Protein AF-A0A662VFI2-F1 (afdb_monomer_lite)

pLDDT: mean 89.56, std 9.81, range [46.22, 98.31]

Sequence (204 aa):
ETDASFQYITELSDSTLDEMIEYFLMRGYTPLLGVETRDDVVVLDGENKYLLDPLTLYVMYKADTLKYLVILSRKKNIVFLVPETIRYYAETLFTNRLLDYLDFEKTLNYFEMPIISSRIQKSRLTRNEQAIIQYAIKHKNTAIISDDIKTRKYAEKYGVKAYSSISILYSVKDELEDPLTCIYMLKSIPLIIPPSVMEVFNIA

Radius of gyration: 15.96 Å; chains: 1; bounding box: 38×38×46 Å

Structure (mmCIF, N/CA/C/O backbone):
data_AF-A0A662VFI2-F1
#
_entry.id   AF-A0A662VFI2-F1
#
loop_
_atom_site.group_PDB
_atom_site.id
_atom_site.type_symbol
_atom_site.label_atom_id
_atom_site.label_alt_id
_atom_site.label_comp_id
_atom_site.label_asym_id
_atom_site.label_entity_id
_atom_site.label_seq_id
_atom_site.pdbx_PDB_ins_code
_atom_site.Cartn_x
_atom_site.Cartn_y
_atom_site.Cartn_z
_atom_site.occupancy
_atom_site.B_iso_or_equiv
_atom_site.auth_seq_id
_atom_site.auth_comp_id
_atom_site.auth_asym_id
_atom_site.auth_atom_id
_atom_site.pdbx_PDB_model_num
ATOM 1 N N . GLU A 1 1 ? 6.019 -17.287 14.868 1.00 46.22 1 GLU A N 1
ATOM 2 C CA . GLU A 1 1 ? 6.040 -16.325 13.747 1.00 46.22 1 GLU A CA 1
ATOM 3 C C . GLU A 1 1 ? 5.833 -14.929 14.304 1.00 46.22 1 GLU A C 1
ATOM 5 O O . GLU A 1 1 ? 5.011 -14.763 15.196 1.00 46.22 1 GLU A O 1
ATOM 10 N N . THR A 1 2 ? 6.629 -13.950 13.893 1.00 51.84 2 THR A N 1
ATOM 11 C CA . THR A 1 2 ? 6.554 -12.590 14.437 1.00 51.84 2 THR A CA 1
ATOM 12 C C . THR A 1 2 ? 5.361 -11.833 13.852 1.00 51.84 2 THR A C 1
ATOM 14 O O . THR A 1 2 ? 5.217 -11.740 12.637 1.00 51.84 2 THR A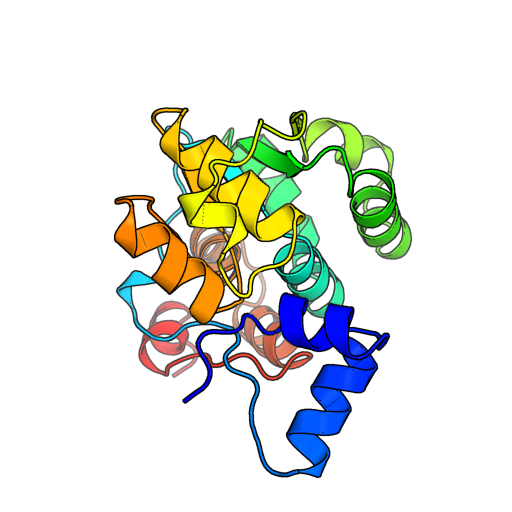 O 1
ATOM 17 N N . ASP A 1 3 ? 4.534 -11.250 14.721 1.00 77.50 3 ASP A N 1
ATOM 18 C CA . ASP A 1 3 ? 3.401 -10.370 14.376 1.00 77.50 3 ASP A CA 1
ATOM 19 C C . ASP A 1 3 ? 3.828 -8.942 13.968 1.00 77.50 3 ASP A C 1
ATOM 21 O O . ASP A 1 3 ? 3.051 -7.999 14.094 1.00 77.50 3 ASP A O 1
ATOM 25 N N . ALA A 1 4 ? 5.082 -8.757 13.548 1.00 92.88 4 ALA A N 1
ATOM 26 C CA . ALA A 1 4 ? 5.607 -7.461 13.132 1.00 92.88 4 ALA A CA 1
ATOM 27 C C . ALA A 1 4 ? 5.408 -7.253 11.631 1.00 92.88 4 ALA A C 1
ATOM 29 O O . ALA A 1 4 ? 5.657 -8.188 10.867 1.00 92.88 4 ALA A O 1
ATOM 30 N N . SER A 1 5 ? 4.992 -6.050 11.225 1.00 96.31 5 SER A N 1
ATOM 31 C CA . SER A 1 5 ? 5.026 -5.661 9.814 1.00 96.31 5 SER A CA 1
ATOM 32 C C . SER A 1 5 ? 6.467 -5.575 9.321 1.00 96.31 5 SER A C 1
ATOM 34 O O . SER A 1 5 ? 7.404 -5.320 10.086 1.00 96.31 5 SER A O 1
ATOM 36 N N . PHE A 1 6 ? 6.648 -5.785 8.026 1.00 96.12 6 PHE A N 1
ATOM 37 C CA . PHE A 1 6 ? 7.893 -5.560 7.316 1.00 96.12 6 PHE A CA 1
ATOM 38 C C . PHE A 1 6 ? 8.394 -4.134 7.543 1.00 96.12 6 PHE A C 1
ATOM 40 O O . PHE A 1 6 ? 9.542 -3.957 7.933 1.00 96.12 6 PHE A O 1
ATOM 47 N N . GLN A 1 7 ? 7.525 -3.123 7.408 1.00 94.81 7 GLN A N 1
ATOM 48 C CA . GLN A 1 7 ? 7.898 -1.723 7.659 1.00 94.81 7 GLN A CA 1
ATOM 49 C C . GLN A 1 7 ? 8.403 -1.505 9.087 1.00 94.81 7 GLN A C 1
ATOM 51 O O . GLN A 1 7 ? 9.385 -0.795 9.280 1.00 94.81 7 GLN A O 1
ATOM 56 N N . TYR A 1 8 ? 7.774 -2.134 10.084 1.00 96.50 8 TYR A N 1
ATOM 57 C CA . TYR A 1 8 ? 8.209 -2.018 11.474 1.00 96.50 8 TYR A CA 1
ATOM 58 C C . TYR A 1 8 ? 9.585 -2.640 11.699 1.00 96.50 8 TYR A C 1
ATOM 60 O O . TYR A 1 8 ? 10.406 -2.070 12.412 1.00 96.50 8 TYR A O 1
ATOM 68 N N . ILE A 1 9 ? 9.848 -3.803 11.097 1.00 95.56 9 ILE A N 1
ATOM 69 C CA . ILE A 1 9 ? 11.160 -4.455 11.185 1.00 95.56 9 ILE A CA 1
ATOM 70 C C . ILE A 1 9 ? 12.227 -3.583 10.516 1.00 95.56 9 ILE A C 1
ATOM 72 O O . ILE A 1 9 ? 13.286 -3.393 11.105 1.00 95.56 9 ILE A O 1
ATOM 76 N N . THR A 1 10 ? 11.926 -3.024 9.342 1.00 95.62 10 THR A N 1
ATOM 77 C CA . THR A 1 10 ? 12.808 -2.108 8.604 1.00 95.62 10 THR A CA 1
ATOM 78 C C . THR A 1 10 ? 13.124 -0.841 9.405 1.00 95.62 10 THR A C 1
ATOM 80 O O . THR A 1 10 ? 14.284 -0.453 9.508 1.00 95.62 10 THR A O 1
ATOM 83 N N . GLU A 1 11 ? 12.114 -0.205 10.011 1.00 94.06 11 GLU A N 1
ATOM 84 C CA . GLU A 1 11 ? 12.309 0.992 10.845 1.00 94.06 11 GLU A CA 1
ATOM 85 C C . GLU A 1 11 ? 13.131 0.661 12.100 1.00 94.06 11 GLU A C 1
ATOM 87 O O . GLU A 1 11 ? 14.035 1.403 12.472 1.00 94.06 11 GLU A O 1
ATOM 92 N N . LEU A 1 12 ? 12.861 -0.483 12.738 1.00 93.94 12 LEU A N 1
ATOM 93 C CA . LEU A 1 12 ? 13.581 -0.918 13.936 1.00 93.94 12 LEU A CA 1
ATOM 94 C C . LEU A 1 12 ? 15.057 -1.236 13.660 1.00 93.94 12 LEU A C 1
ATOM 96 O O . LEU A 1 12 ? 15.887 -1.086 14.557 1.00 93.94 12 LEU A O 1
ATOM 100 N N . SER A 1 13 ? 15.380 -1.705 12.455 1.00 93.62 13 SER A N 1
ATOM 101 C CA . SER A 1 13 ? 16.749 -2.029 12.052 1.00 93.62 13 SER A CA 1
ATOM 102 C C . SER A 1 13 ? 17.525 -0.841 11.484 1.00 93.62 13 SER A C 1
ATOM 104 O O . SER A 1 13 ? 18.672 -1.038 11.089 1.00 93.62 13 SER A O 1
ATOM 106 N N . ASP A 1 14 ? 16.916 0.348 11.418 1.00 92.94 14 ASP A N 1
ATOM 107 C CA . ASP A 1 14 ? 17.492 1.548 10.794 1.00 92.94 14 ASP A CA 1
ATOM 108 C C . ASP A 1 14 ? 18.009 1.267 9.369 1.00 92.94 14 ASP A C 1
ATOM 110 O O . ASP A 1 14 ? 19.120 1.632 8.990 1.00 92.94 14 ASP A O 1
ATOM 114 N N . SER A 1 15 ? 17.223 0.513 8.594 1.00 94.62 15 SER A N 1
ATOM 115 C CA . SER A 1 15 ? 17.559 0.112 7.222 1.00 94.62 15 SER A CA 1
ATOM 116 C C . SER A 1 15 ? 16.582 0.718 6.221 1.00 94.62 15 SER A C 1
ATOM 118 O O . SER A 1 15 ? 15.473 1.128 6.563 1.00 94.62 15 SER A O 1
ATOM 120 N N . THR A 1 16 ? 16.960 0.747 4.951 1.00 94.88 16 THR A N 1
ATOM 121 C CA . THR A 1 16 ? 16.029 1.054 3.862 1.00 94.88 16 THR A CA 1
ATOM 122 C C . THR A 1 16 ? 15.165 -0.163 3.509 1.00 94.88 16 THR A C 1
ATOM 124 O O . THR A 1 16 ? 15.498 -1.308 3.825 1.00 94.88 16 THR A O 1
ATOM 127 N N . LEU A 1 17 ? 14.043 0.068 2.813 1.00 94.25 17 LEU A N 1
ATOM 128 C CA . LEU A 1 17 ? 13.193 -1.023 2.314 1.00 94.25 17 LEU A CA 1
ATOM 129 C C . LEU A 1 17 ? 13.955 -1.943 1.345 1.00 94.25 17 LEU A C 1
ATOM 131 O O . LEU A 1 17 ? 13.766 -3.154 1.407 1.00 94.25 17 LEU A O 1
ATOM 135 N N . ASP A 1 18 ? 14.820 -1.385 0.488 1.00 93.88 18 ASP A N 1
ATOM 136 C CA . ASP A 1 18 ? 15.677 -2.152 -0.428 1.00 93.88 18 ASP A CA 1
ATOM 137 C C . ASP A 1 18 ? 16.642 -3.066 0.343 1.00 93.88 18 ASP A C 1
ATOM 139 O O . ASP A 1 18 ? 16.655 -4.274 0.110 1.00 93.88 18 ASP A O 1
ATOM 143 N N . GLU A 1 19 ? 17.391 -2.519 1.305 1.00 95.56 19 GLU A N 1
ATOM 144 C CA . GLU A 1 19 ? 18.350 -3.289 2.113 1.00 95.56 19 GLU A CA 1
ATOM 145 C C . GLU A 1 19 ? 17.659 -4.390 2.918 1.00 95.56 19 GLU A C 1
ATOM 147 O O . GLU A 1 19 ? 18.173 -5.503 3.027 1.00 95.56 19 GLU A O 1
ATOM 152 N N . MET A 1 20 ? 16.475 -4.110 3.468 1.00 95.75 20 MET A N 1
ATOM 153 C CA . MET A 1 20 ? 15.731 -5.116 4.217 1.00 95.75 20 MET A CA 1
ATOM 154 C C . MET A 1 20 ? 15.173 -6.210 3.298 1.00 95.75 20 MET A C 1
ATOM 156 O O . MET A 1 20 ? 15.212 -7.389 3.654 1.00 95.75 20 MET A O 1
ATOM 160 N N . ILE A 1 21 ? 14.690 -5.862 2.100 1.00 93.69 21 ILE A N 1
ATOM 161 C CA . ILE A 1 21 ? 14.289 -6.855 1.093 1.00 93.69 21 ILE A CA 1
ATOM 162 C C . ILE A 1 21 ? 15.486 -7.749 0.751 1.00 93.69 21 ILE A C 1
ATOM 164 O O . ILE A 1 21 ? 15.374 -8.975 0.816 1.00 93.69 21 ILE A O 1
ATOM 168 N N . GLU A 1 22 ? 16.634 -7.150 0.432 1.00 93.69 22 GLU A N 1
ATOM 169 C CA . GLU A 1 22 ? 17.863 -7.873 0.108 1.00 93.69 22 GLU A CA 1
ATOM 170 C C . GLU A 1 22 ? 18.291 -8.787 1.260 1.00 93.69 22 GLU A C 1
ATOM 172 O O . GLU A 1 22 ? 18.558 -9.970 1.042 1.00 93.69 22 GLU A O 1
ATOM 177 N N . TYR A 1 23 ? 18.259 -8.291 2.497 1.00 94.50 23 TYR A N 1
ATOM 178 C CA . TYR A 1 23 ? 18.580 -9.067 3.691 1.00 94.50 23 TYR A CA 1
ATOM 179 C C . TYR A 1 23 ? 17.727 -10.338 3.812 1.00 94.50 23 TYR A C 1
ATOM 181 O O . TYR A 1 23 ? 18.269 -11.425 4.042 1.00 94.50 23 TYR A O 1
ATOM 189 N N . PHE A 1 24 ? 16.404 -10.230 3.646 1.00 93.31 24 PHE A N 1
ATOM 190 C CA . PHE A 1 24 ? 15.504 -11.387 3.688 1.00 93.31 24 PHE A CA 1
ATOM 191 C C . PHE A 1 24 ? 15.863 -12.402 2.595 1.00 93.31 24 PHE A C 1
ATOM 193 O O . PHE A 1 24 ? 16.032 -13.592 2.887 1.00 93.31 24 PHE A O 1
ATOM 200 N N . LEU A 1 25 ? 16.063 -11.927 1.363 1.00 92.06 25 LEU A N 1
ATOM 201 C CA . LEU A 1 25 ? 16.376 -12.774 0.211 1.00 92.06 25 LEU A CA 1
ATOM 202 C C . LEU A 1 25 ? 17.729 -13.482 0.359 1.00 92.06 25 LEU A C 1
ATOM 204 O O . LEU A 1 25 ? 17.811 -14.691 0.140 1.00 92.06 25 LEU A O 1
ATOM 208 N N . MET A 1 26 ? 18.772 -12.781 0.814 1.00 93.88 26 MET A N 1
ATOM 209 C CA . MET A 1 26 ? 20.096 -13.361 1.092 1.00 93.88 26 MET A CA 1
ATOM 210 C C . MET A 1 26 ? 20.050 -14.462 2.158 1.00 93.88 26 MET A C 1
ATOM 212 O O . MET A 1 26 ? 20.920 -15.333 2.201 1.00 93.88 26 MET A O 1
ATOM 216 N N . ARG A 1 27 ? 19.043 -14.435 3.034 1.00 93.12 27 ARG A N 1
ATOM 217 C CA . ARG A 1 27 ? 18.812 -15.444 4.076 1.00 93.12 27 ARG A CA 1
ATOM 218 C C . ARG A 1 27 ? 17.861 -16.560 3.640 1.00 93.12 27 ARG A C 1
ATOM 220 O O . ARG A 1 27 ? 17.571 -17.436 4.450 1.00 93.12 27 ARG A O 1
ATOM 227 N N . GLY A 1 28 ? 17.410 -16.555 2.386 1.00 91.25 28 GLY A N 1
ATOM 228 C CA . GLY A 1 28 ? 16.491 -17.554 1.841 1.00 91.25 28 GLY A CA 1
ATOM 229 C C . GLY A 1 28 ? 15.039 -17.369 2.285 1.00 91.25 28 GLY A C 1
ATOM 230 O 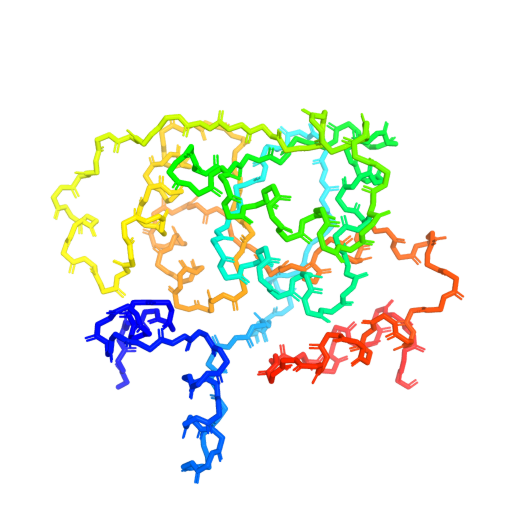O . GLY A 1 28 ? 14.259 -18.315 2.197 1.00 91.25 28 GLY A O 1
ATOM 231 N N . TYR A 1 29 ? 14.664 -16.178 2.762 1.00 89.94 29 TYR A N 1
ATOM 232 C CA . TYR A 1 29 ? 13.294 -15.851 3.156 1.00 89.94 29 TYR A CA 1
ATOM 233 C C . TYR A 1 29 ? 12.661 -14.881 2.157 1.00 89.94 29 TYR A C 1
ATOM 235 O O . TYR A 1 29 ? 13.272 -13.904 1.739 1.00 89.94 29 TYR A O 1
ATOM 243 N N . THR A 1 30 ? 11.400 -15.125 1.804 1.00 88.44 30 THR A N 1
ATOM 244 C CA . THR A 1 30 ? 10.578 -14.144 1.080 1.00 88.44 30 THR A CA 1
ATOM 245 C C . THR A 1 30 ? 9.830 -13.301 2.113 1.00 88.44 30 THR A C 1
ATOM 247 O O . THR A 1 30 ? 9.171 -13.884 2.981 1.00 88.44 30 THR A O 1
ATOM 250 N N . PRO A 1 31 ? 9.935 -11.960 2.090 1.00 91.44 31 PRO A N 1
ATOM 251 C CA . PRO A 1 31 ? 9.161 -11.127 3.000 1.00 91.44 31 PRO A CA 1
ATOM 252 C C . PRO A 1 31 ? 7.663 -11.300 2.704 1.00 91.44 31 PRO A C 1
ATOM 254 O O . PRO A 1 31 ? 7.268 -11.537 1.565 1.00 91.44 31 PRO A O 1
ATOM 257 N N . LEU A 1 32 ? 6.818 -11.210 3.734 1.00 93.44 32 LEU A N 1
ATOM 258 C CA . LEU A 1 32 ? 5.371 -11.445 3.624 1.00 93.44 32 LEU A CA 1
ATOM 259 C C . LEU A 1 32 ? 4.651 -10.236 3.004 1.00 93.44 32 LEU A C 1
ATOM 261 O O . LEU A 1 32 ? 3.849 -9.569 3.660 1.00 93.44 32 LEU A O 1
ATOM 265 N N . LEU A 1 33 ? 4.978 -9.957 1.744 1.00 94.62 33 LEU A N 1
ATOM 266 C CA . LEU A 1 33 ? 4.467 -8.847 0.953 1.00 94.62 33 LEU A CA 1
ATOM 267 C C . LEU A 1 33 ? 3.605 -9.356 -0.205 1.00 94.62 33 LEU A C 1
ATOM 269 O O . LEU A 1 33 ? 3.858 -10.437 -0.727 1.00 94.62 33 LEU A O 1
ATOM 273 N N . GLY A 1 34 ? 2.628 -8.574 -0.653 1.00 93.06 34 GLY A N 1
ATOM 274 C CA . GLY A 1 34 ? 1.747 -8.913 -1.775 1.00 93.06 34 GLY A CA 1
ATOM 275 C C . GLY A 1 34 ? 0.413 -9.489 -1.313 1.00 93.06 34 GLY A C 1
ATOM 276 O O . GLY A 1 34 ? -0.189 -8.966 -0.378 1.00 93.06 34 GLY A O 1
ATOM 277 N N . VAL A 1 35 ? -0.061 -10.545 -1.969 1.00 92.81 35 VAL A N 1
ATOM 278 C CA . VAL A 1 35 ? -1.384 -11.159 -1.792 1.00 92.81 35 VAL A CA 1
ATOM 279 C C . VAL A 1 35 ? -1.256 -12.514 -1.104 1.00 92.81 35 VAL A C 1
ATOM 281 O O . VAL A 1 35 ? -0.554 -13.398 -1.592 1.00 92.81 35 VAL A O 1
ATOM 284 N N . GLU A 1 36 ? -1.966 -12.703 0.005 1.00 90.38 36 GLU A N 1
ATOM 285 C CA . GLU A 1 36 ? -2.050 -13.999 0.680 1.00 90.38 36 GLU A CA 1
ATOM 286 C C . GLU A 1 36 ? -3.231 -14.818 0.157 1.00 90.38 36 GLU A C 1
ATOM 288 O O . GLU A 1 36 ? -3.091 -16.009 -0.129 1.00 90.38 36 GLU A O 1
ATOM 293 N N . THR A 1 37 ? -4.390 -14.176 0.003 1.00 88.62 37 THR A N 1
ATOM 294 C CA . THR A 1 37 ? -5.626 -14.823 -0.444 1.00 88.62 37 THR A CA 1
ATOM 295 C C . THR A 1 37 ? -6.290 -14.045 -1.573 1.00 88.62 37 THR 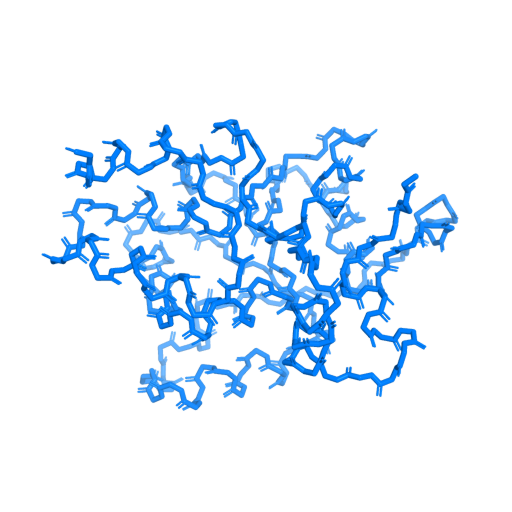A C 1
ATOM 297 O O . THR A 1 37 ? -6.026 -12.863 -1.772 1.00 88.62 37 THR A O 1
ATOM 300 N N . ARG A 1 38 ? -7.194 -14.692 -2.321 1.00 86.31 38 ARG A N 1
ATOM 301 C CA . ARG A 1 38 ? -7.949 -14.014 -3.388 1.00 86.31 38 ARG A CA 1
ATOM 302 C C . ARG A 1 38 ? -8.792 -12.846 -2.856 1.00 86.31 38 ARG A C 1
ATOM 304 O O . ARG A 1 38 ? -9.013 -11.896 -3.598 1.00 86.31 38 ARG A O 1
ATOM 311 N N . ASP A 1 39 ? -9.211 -12.903 -1.594 1.00 89.19 39 ASP A N 1
ATOM 312 C CA . ASP A 1 39 ? -10.028 -11.865 -0.958 1.00 89.19 39 ASP A CA 1
ATOM 313 C C . ASP A 1 39 ? -9.237 -10.569 -0.699 1.00 89.19 39 ASP A C 1
ATOM 315 O O . ASP A 1 39 ? -9.831 -9.502 -0.540 1.00 89.19 39 ASP A O 1
ATOM 319 N N . ASP A 1 40 ? -7.900 -10.626 -0.752 1.00 92.19 40 ASP A N 1
ATOM 320 C CA . ASP A 1 40 ? -7.029 -9.452 -0.648 1.00 92.19 40 ASP A CA 1
ATOM 321 C C . ASP A 1 40 ? -7.045 -8.598 -1.934 1.00 92.19 40 ASP A C 1
ATOM 323 O O . ASP A 1 40 ? -6.410 -7.539 -1.972 1.00 92.19 40 ASP A O 1
ATOM 327 N N . VAL A 1 41 ? -7.707 -9.059 -3.004 1.00 94.12 41 VAL A N 1
ATOM 328 C CA . VAL A 1 41 ? -7.777 -8.378 -4.304 1.00 94.12 41 VAL A CA 1
ATOM 329 C C . VAL A 1 41 ? -9.227 -8.102 -4.681 1.00 94.12 41 VAL A C 1
ATOM 331 O O . VAL A 1 41 ? -10.027 -9.018 -4.865 1.00 94.12 41 VAL A O 1
ATOM 334 N N . VAL A 1 42 ? -9.559 -6.825 -4.864 1.00 94.88 42 VAL A N 1
ATOM 335 C CA . VAL A 1 42 ? -10.913 -6.380 -5.222 1.00 94.88 42 VAL A CA 1
ATOM 336 C C . VAL A 1 42 ? -10.897 -5.349 -6.343 1.00 94.88 42 VAL A C 1
ATOM 338 O O . VAL A 1 42 ? -9.882 -4.703 -6.607 1.00 94.88 42 VAL A O 1
ATOM 341 N N . VAL A 1 43 ? -12.042 -5.176 -7.008 1.00 94.88 43 VAL A N 1
ATOM 342 C CA . VAL A 1 43 ? -12.270 -3.990 -7.842 1.00 94.88 43 VAL A CA 1
ATOM 343 C C . VAL A 1 43 ? -12.568 -2.824 -6.908 1.00 94.88 43 VAL A C 1
ATOM 345 O O . VAL A 1 43 ? -13.495 -2.895 -6.106 1.00 94.88 43 VAL A O 1
ATOM 348 N N . LEU A 1 44 ? -11.772 -1.769 -7.011 1.00 95.56 44 LEU A N 1
ATOM 349 C CA . LEU A 1 44 ? -11.934 -0.536 -6.263 1.00 95.56 44 LEU A CA 1
ATOM 350 C C . LEU A 1 44 ? -13.113 0.254 -6.840 1.00 95.56 44 LEU A C 1
ATOM 352 O O . LEU A 1 44 ? -13.200 0.490 -8.046 1.00 95.56 44 LEU A O 1
ATOM 356 N N . ASP A 1 45 ? -14.010 0.670 -5.957 1.00 91.56 45 ASP A N 1
ATOM 357 C CA . ASP A 1 45 ? -15.154 1.534 -6.243 1.00 91.56 45 ASP A CA 1
ATOM 358 C C . ASP A 1 45 ? -14.920 2.975 -5.758 1.00 91.56 45 ASP A C 1
ATOM 360 O O . ASP A 1 45 ? -14.043 3.229 -4.936 1.00 91.56 45 ASP A O 1
ATOM 364 N N . GLY A 1 46 ? -15.722 3.920 -6.255 1.00 91.25 46 GLY A N 1
ATOM 365 C CA . GLY A 1 46 ? -15.708 5.318 -5.804 1.00 91.25 46 GLY A CA 1
ATOM 366 C C . GLY A 1 46 ? -16.522 5.587 -4.528 1.00 91.25 46 GLY A C 1
ATOM 367 O O . GLY A 1 46 ? -16.640 6.742 -4.125 1.00 91.25 46 GLY A O 1
ATOM 368 N N . GLU A 1 47 ? -17.116 4.564 -3.903 1.00 90.56 47 GLU A N 1
ATOM 369 C CA . GLU A 1 47 ? -17.876 4.721 -2.653 1.00 90.56 47 GLU A CA 1
ATOM 370 C C . GLU A 1 47 ? -16.946 4.779 -1.438 1.00 90.56 47 GLU A C 1
ATOM 372 O O . GLU A 1 47 ? -17.240 5.465 -0.452 1.00 90.56 47 GLU A O 1
ATOM 377 N N . ASN A 1 48 ? -15.816 4.073 -1.514 1.00 94.06 48 ASN A N 1
ATOM 378 C CA . ASN A 1 48 ? -14.800 4.031 -0.473 1.00 94.06 48 ASN A CA 1
ATOM 379 C C . ASN A 1 48 ? -13.640 4.997 -0.751 1.00 94.06 48 ASN A C 1
ATOM 381 O O . ASN A 1 48 ? -13.240 5.237 -1.890 1.00 94.06 48 ASN A O 1
ATOM 385 N N . LYS A 1 49 ? -13.043 5.515 0.326 1.00 97.19 49 LYS A N 1
ATOM 386 C CA . LYS A 1 49 ? -11.722 6.158 0.286 1.00 97.19 49 LYS A CA 1
ATOM 387 C C . LYS A 1 49 ? -10.650 5.130 0.635 1.00 97.19 49 LYS A C 1
ATOM 389 O O . LYS A 1 49 ? -10.827 4.361 1.582 1.00 97.19 49 LYS A O 1
ATOM 394 N N . TYR A 1 50 ? -9.528 5.153 -0.073 1.00 98.25 50 TYR A N 1
ATOM 395 C CA . TYR A 1 50 ? -8.471 4.153 0.073 1.00 98.25 50 TYR A CA 1
ATOM 396 C C . TYR A 1 50 ? -7.230 4.750 0.715 1.00 98.25 50 TYR A C 1
ATOM 398 O O . TYR A 1 50 ? -6.617 5.664 0.171 1.00 98.25 50 TYR A O 1
ATOM 406 N N . LEU A 1 51 ? -6.866 4.235 1.882 1.00 98.31 51 LEU A N 1
ATOM 407 C CA . LEU A 1 51 ? -5.713 4.672 2.660 1.00 98.31 51 LEU A CA 1
ATOM 408 C C . LEU A 1 51 ? -4.472 3.908 2.199 1.00 98.31 51 LEU A C 1
ATOM 410 O O . LEU A 1 51 ? -4.472 2.681 2.259 1.00 98.31 51 LEU A O 1
ATOM 414 N N . LEU A 1 52 ? -3.433 4.617 1.764 1.00 97.69 52 LEU A N 1
ATOM 415 C CA . LEU A 1 52 ? -2.164 4.031 1.330 1.00 97.69 52 LEU A CA 1
ATOM 416 C C . LEU A 1 52 ? -1.108 4.192 2.428 1.00 97.69 52 LEU A C 1
ATOM 418 O O . LEU A 1 52 ? -0.978 5.265 3.026 1.00 97.69 52 LEU A O 1
ATOM 422 N N . ASP A 1 53 ? -0.336 3.136 2.672 1.00 96.19 53 ASP A N 1
ATOM 423 C CA . ASP A 1 53 ? 0.838 3.182 3.544 1.00 96.19 53 ASP A CA 1
ATOM 424 C C . ASP A 1 53 ? 2.139 3.465 2.753 1.00 96.19 53 ASP A C 1
ATOM 426 O O . ASP A 1 53 ? 2.145 3.415 1.516 1.00 96.19 53 ASP A O 1
ATOM 430 N N . PRO A 1 54 ? 3.253 3.801 3.438 1.00 95.81 54 PRO A N 1
ATOM 431 C CA . PRO A 1 54 ? 4.518 4.100 2.767 1.00 95.81 54 PRO A CA 1
ATOM 432 C C . PRO A 1 54 ? 5.028 2.943 1.899 1.00 95.81 54 PRO A C 1
ATOM 434 O O . PRO A 1 54 ? 5.471 3.176 0.775 1.00 95.81 54 PRO A O 1
ATOM 437 N N . LEU A 1 55 ? 4.940 1.701 2.388 1.00 96.06 55 LEU A N 1
ATOM 438 C CA . LEU A 1 55 ? 5.364 0.519 1.636 1.00 96.06 55 LEU A CA 1
ATOM 439 C C . LEU A 1 55 ? 4.570 0.330 0.347 1.00 96.06 55 LEU A C 1
ATOM 441 O O . LEU A 1 55 ? 5.151 -0.022 -0.669 1.00 96.06 55 LEU A O 1
ATOM 445 N N . THR A 1 56 ? 3.269 0.578 0.348 1.00 95.94 56 THR A N 1
ATOM 446 C CA . THR A 1 56 ? 2.446 0.474 -0.861 1.00 95.94 56 THR A CA 1
ATOM 447 C C . THR A 1 56 ? 2.890 1.485 -1.898 1.00 95.94 56 THR A C 1
ATOM 449 O O . THR A 1 56 ? 3.111 1.131 -3.053 1.00 95.94 56 THR A O 1
ATOM 452 N N . LEU A 1 57 ? 3.096 2.740 -1.493 1.00 94.75 57 LEU A N 1
ATOM 453 C CA . LEU A 1 57 ? 3.617 3.769 -2.396 1.00 94.75 57 LEU A CA 1
ATOM 454 C C . LEU A 1 57 ? 4.991 3.381 -2.951 1.00 94.75 57 LEU A C 1
ATOM 456 O O . LEU A 1 57 ? 5.239 3.534 -4.147 1.00 94.75 57 LEU A O 1
ATOM 460 N N . TYR A 1 58 ? 5.859 2.828 -2.103 1.00 94.38 58 TYR A N 1
ATOM 461 C CA . TYR A 1 58 ? 7.153 2.290 -2.504 1.00 94.38 58 TYR A CA 1
ATOM 462 C C . TYR A 1 58 ? 7.027 1.158 -3.528 1.00 94.38 58 TYR A C 1
ATOM 464 O O . TYR A 1 58 ? 7.710 1.167 -4.556 1.00 94.38 58 TYR A O 1
ATOM 472 N N . VAL A 1 59 ? 6.140 0.196 -3.267 1.00 93.62 59 VAL A N 1
ATOM 473 C CA . VAL A 1 59 ? 5.898 -0.944 -4.148 1.00 93.62 59 VAL A CA 1
ATOM 474 C C . VAL A 1 59 ? 5.423 -0.471 -5.506 1.00 93.62 59 VAL A C 1
ATOM 476 O O . VAL A 1 59 ? 5.976 -0.857 -6.538 1.00 93.62 59 VAL A O 1
ATOM 479 N N . MET A 1 60 ? 4.461 0.442 -5.507 1.00 91.69 60 MET A N 1
ATOM 480 C CA . MET A 1 60 ? 3.934 1.010 -6.732 1.00 91.69 60 MET A CA 1
ATOM 481 C C . MET A 1 60 ? 4.975 1.825 -7.496 1.00 91.69 60 MET A C 1
ATOM 483 O O . MET A 1 60 ? 5.025 1.767 -8.725 1.00 91.69 60 MET A O 1
ATOM 487 N N . TYR A 1 61 ? 5.832 2.559 -6.783 1.00 91.56 61 TYR A N 1
ATOM 488 C CA . TYR A 1 61 ? 6.955 3.272 -7.377 1.00 91.56 61 TYR A CA 1
ATOM 489 C C . TYR A 1 61 ? 7.936 2.314 -8.050 1.00 91.56 61 TYR A C 1
ATOM 491 O O . TYR A 1 61 ? 8.305 2.547 -9.199 1.00 91.56 61 TYR A O 1
ATOM 499 N N . LYS A 1 62 ? 8.363 1.238 -7.384 1.00 90.25 62 LYS A N 1
ATOM 500 C CA . LYS A 1 62 ? 9.319 0.270 -7.954 1.00 90.25 62 LYS A CA 1
ATOM 501 C C . LYS A 1 62 ? 8.726 -0.467 -9.153 1.00 90.25 62 LYS A C 1
ATOM 503 O O . LYS A 1 62 ? 9.400 -0.591 -10.173 1.00 90.25 62 LYS A O 1
ATOM 508 N N . ALA A 1 63 ? 7.448 -0.822 -9.073 1.00 87.50 63 ALA A N 1
ATOM 509 C CA . ALA A 1 63 ? 6.717 -1.513 -10.128 1.00 87.50 63 ALA A CA 1
ATOM 510 C C . ALA A 1 63 ? 6.177 -0.607 -11.255 1.00 87.50 63 ALA A C 1
ATOM 512 O O . ALA A 1 63 ? 5.469 -1.097 -12.127 1.00 87.50 63 ALA A O 1
ATOM 513 N N . ASP A 1 64 ? 6.464 0.699 -11.248 1.00 87.31 64 ASP A N 1
ATOM 514 C CA . ASP A 1 64 ? 5.954 1.660 -12.246 1.00 87.31 64 ASP A CA 1
ATOM 515 C C . ASP A 1 64 ? 4.412 1.692 -12.372 1.00 87.31 64 ASP A C 1
ATOM 517 O O . ASP A 1 64 ? 3.838 1.888 -13.445 1.00 87.31 64 ASP A O 1
ATOM 521 N N . THR A 1 65 ? 3.705 1.494 -11.258 1.00 87.75 65 THR A N 1
ATOM 522 C CA . THR A 1 65 ? 2.233 1.417 -11.229 1.00 87.75 65 THR A CA 1
ATOM 523 C C . THR A 1 65 ? 1.562 2.662 -10.645 1.00 87.75 65 THR A C 1
ATOM 525 O O . THR A 1 65 ? 0.335 2.748 -10.638 1.00 87.75 65 THR A O 1
ATOM 528 N N . LEU A 1 66 ? 2.330 3.679 -10.230 1.00 89.94 66 LEU A N 1
ATOM 529 C CA . LEU A 1 66 ? 1.794 4.946 -9.699 1.00 89.94 66 LEU A CA 1
ATOM 530 C C . LEU A 1 66 ? 0.839 5.659 -10.673 1.00 89.94 66 LEU A C 1
ATOM 532 O O . LEU A 1 66 ? -0.158 6.238 -10.244 1.00 89.94 66 LEU A O 1
ATOM 536 N N . LYS A 1 67 ? 1.080 5.555 -11.987 1.00 87.56 67 LYS A N 1
ATOM 537 C CA . LYS A 1 67 ? 0.208 6.114 -13.039 1.00 87.56 67 LYS A CA 1
ATOM 538 C C . LYS A 1 67 ? -1.243 5.626 -12.960 1.00 87.56 67 LYS A C 1
ATOM 540 O O . LYS A 1 67 ? -2.163 6.361 -13.315 1.00 87.56 67 LYS A O 1
ATOM 545 N N . TYR A 1 68 ? -1.478 4.419 -12.443 1.00 90.19 68 TYR A N 1
ATOM 546 C CA . TYR A 1 68 ? -2.827 3.867 -12.324 1.00 90.19 68 TYR A CA 1
ATOM 547 C C . TYR A 1 68 ? -3.637 4.517 -11.197 1.00 90.19 68 TYR A C 1
ATOM 549 O O . TYR A 1 68 ? -4.860 4.581 -11.302 1.00 90.19 68 TYR A O 1
ATOM 557 N N . LEU A 1 69 ? -2.986 5.099 -10.180 1.00 92.12 69 LEU A N 1
ATOM 558 C CA . LEU A 1 69 ? -3.674 5.940 -9.190 1.00 92.12 69 LEU A CA 1
ATOM 559 C C . LEU A 1 69 ? -4.290 7.171 -9.857 1.00 92.12 69 LEU A C 1
ATOM 561 O O . LEU A 1 69 ? -5.439 7.508 -9.582 1.00 92.12 69 LEU A O 1
ATOM 565 N N . VAL A 1 70 ? -3.553 7.801 -10.777 1.00 89.00 70 VAL A N 1
ATOM 566 C CA . VAL A 1 70 ? -4.016 8.979 -11.528 1.00 89.00 70 VAL A CA 1
ATOM 567 C C . VAL A 1 70 ? -5.238 8.622 -12.375 1.00 89.00 70 VAL A C 1
ATOM 569 O O . VAL A 1 70 ? -6.240 9.339 -12.374 1.00 89.00 70 VAL A O 1
ATOM 572 N N . ILE A 1 71 ? -5.181 7.481 -13.067 1.00 89.12 71 ILE A N 1
ATOM 573 C CA . ILE A 1 71 ? -6.281 6.980 -13.898 1.00 89.12 71 ILE A CA 1
ATOM 574 C C . ILE A 1 71 ? -7.529 6.718 -13.049 1.00 89.12 71 ILE A C 1
ATOM 576 O O . ILE A 1 71 ? -8.602 7.234 -13.370 1.00 89.12 71 ILE A O 1
ATOM 580 N N . LEU A 1 72 ? -7.394 5.968 -11.953 1.00 92.12 72 LEU A N 1
ATOM 581 C CA . LEU A 1 72 ? -8.506 5.651 -11.056 1.00 92.12 72 LEU A CA 1
ATOM 582 C C . LEU A 1 72 ? -9.098 6.904 -10.407 1.00 92.12 72 LEU A C 1
ATOM 584 O O . LEU A 1 72 ? -10.319 7.048 -10.346 1.00 92.12 72 LEU A O 1
ATOM 588 N N . SER A 1 73 ? -8.251 7.838 -9.982 1.00 91.69 73 SER A N 1
ATOM 589 C CA . SER A 1 73 ? -8.703 9.083 -9.370 1.00 91.69 73 SER A CA 1
ATOM 590 C C . SER A 1 73 ? -9.503 9.944 -10.348 1.00 91.69 73 SER A C 1
ATOM 592 O O . SER A 1 73 ? -10.583 10.421 -10.012 1.00 91.69 73 SER A O 1
ATOM 594 N N . ARG A 1 74 ? -9.052 10.074 -11.601 1.00 86.75 74 ARG A N 1
ATOM 595 C CA . ARG A 1 74 ? -9.706 10.938 -12.599 1.00 86.75 74 ARG A CA 1
ATOM 596 C C . ARG A 1 74 ? -10.903 10.307 -13.280 1.00 86.75 74 ARG A C 1
ATOM 598 O O . ARG A 1 74 ? -11.934 10.954 -13.432 1.00 86.75 74 ARG A O 1
ATOM 605 N N . LYS A 1 75 ? -10.752 9.068 -13.749 1.00 86.44 75 LYS A N 1
ATOM 606 C CA . LYS A 1 75 ? -11.782 8.400 -14.553 1.00 86.44 75 LYS A CA 1
ATOM 607 C C . LYS A 1 75 ? -12.856 7.757 -13.689 1.00 86.44 75 LYS A C 1
ATOM 609 O O . LYS A 1 75 ? -14.002 7.686 -14.118 1.00 86.44 75 LYS A O 1
ATOM 614 N N . LYS A 1 76 ? -12.490 7.280 -12.494 1.00 87.19 76 LYS A N 1
ATOM 615 C CA . LYS A 1 76 ? -13.394 6.539 -11.597 1.00 87.19 76 LYS A CA 1
ATOM 616 C C . LYS A 1 76 ? -13.709 7.289 -10.302 1.00 87.19 76 LYS A C 1
ATOM 618 O O . LYS A 1 76 ? -14.414 6.747 -9.459 1.00 87.19 76 LYS A O 1
ATOM 623 N N . ASN A 1 77 ? -13.235 8.534 -10.166 1.00 90.62 77 ASN A N 1
ATOM 624 C CA . ASN A 1 77 ? -13.459 9.391 -8.999 1.00 90.62 77 ASN A CA 1
ATOM 625 C C . ASN A 1 77 ? -13.049 8.721 -7.672 1.00 90.62 77 ASN A C 1
ATOM 627 O O . ASN A 1 77 ? -13.696 8.899 -6.640 1.00 90.62 77 ASN A O 1
ATOM 631 N N . ILE A 1 78 ? -11.991 7.906 -7.710 1.00 95.12 78 ILE A N 1
ATOM 632 C CA . ILE A 1 78 ? -11.485 7.202 -6.532 1.00 95.12 78 ILE A CA 1
ATOM 633 C C . ILE A 1 78 ? -10.594 8.136 -5.714 1.00 95.12 78 ILE A C 1
ATOM 635 O O . ILE A 1 78 ? -9.696 8.801 -6.234 1.00 95.12 78 ILE A O 1
ATOM 639 N N . VAL A 1 79 ? -10.829 8.162 -4.404 1.00 95.88 79 VAL A N 1
ATOM 640 C CA . VAL A 1 79 ? -10.084 9.013 -3.475 1.00 95.88 79 VAL A CA 1
ATOM 641 C C . VAL A 1 79 ? -9.024 8.189 -2.760 1.00 95.88 79 VAL A C 1
ATOM 643 O O . VAL A 1 79 ? -9.349 7.324 -1.943 1.00 95.88 79 VAL A O 1
ATOM 646 N N . PHE A 1 80 ? -7.758 8.506 -3.020 1.00 96.69 80 PHE A N 1
ATOM 647 C CA . PHE A 1 80 ? -6.621 7.963 -2.282 1.00 96.69 80 PHE A CA 1
ATOM 648 C C . PHE A 1 80 ? -6.206 8.921 -1.167 1.00 96.69 80 PHE A C 1
ATOM 650 O O . PHE A 1 80 ? -6.078 10.126 -1.389 1.00 96.69 80 PHE A O 1
ATOM 657 N N . LEU A 1 81 ? -6.017 8.377 0.032 1.00 97.19 81 LEU A N 1
ATOM 658 C CA . LEU A 1 81 ? -5.648 9.088 1.247 1.00 97.19 81 LEU A CA 1
ATOM 659 C C . LEU A 1 81 ? -4.305 8.587 1.766 1.00 97.19 81 LEU A C 1
ATOM 661 O O . LEU A 1 81 ? -4.071 7.384 1.841 1.00 97.19 81 LEU A O 1
ATOM 665 N N . VAL A 1 82 ? -3.445 9.504 2.184 1.00 96.56 82 VAL A N 1
ATOM 666 C CA . VAL A 1 82 ? -2.100 9.197 2.675 1.00 96.56 82 VAL A CA 1
ATOM 667 C C . VAL A 1 82 ? -1.835 9.979 3.965 1.00 96.56 82 VAL A C 1
ATOM 669 O O . VAL A 1 82 ? -2.291 11.120 4.076 1.00 96.56 82 VAL A O 1
ATOM 672 N N . PRO A 1 83 ? -1.126 9.417 4.962 1.00 97.31 83 PRO A N 1
ATOM 673 C CA . PRO A 1 83 ? -0.726 10.188 6.133 1.00 97.31 83 PRO A CA 1
ATOM 674 C C . PRO A 1 83 ? 0.071 11.440 5.743 1.00 97.31 83 PRO A C 1
ATOM 676 O O . PRO A 1 83 ? 1.025 11.365 4.970 1.00 97.31 83 PRO A O 1
ATOM 679 N N . GLU A 1 84 ? -0.275 12.588 6.322 1.00 96.00 84 GLU A N 1
ATOM 680 C CA . GLU A 1 84 ? 0.421 13.866 6.099 1.00 96.00 84 GLU A CA 1
ATOM 681 C C . GLU A 1 84 ? 1.930 13.770 6.396 1.00 96.00 84 GLU A C 1
ATOM 683 O O . GLU A 1 84 ? 2.757 14.371 5.716 1.00 96.00 84 GLU A O 1
ATOM 688 N N . THR A 1 85 ? 2.307 12.939 7.371 1.00 96.25 85 THR A N 1
ATOM 689 C CA . THR A 1 85 ? 3.699 12.675 7.770 1.00 96.25 85 THR A CA 1
ATOM 690 C C . THR A 1 85 ? 4.576 12.122 6.655 1.00 96.25 85 THR A C 1
ATOM 692 O O . THR A 1 85 ? 5.797 12.223 6.758 1.00 96.25 85 THR A O 1
ATOM 695 N N . ILE A 1 86 ? 3.991 11.543 5.602 1.00 94.56 86 ILE A N 1
ATOM 696 C CA . ILE A 1 86 ? 4.733 10.995 4.460 1.00 94.56 86 ILE A CA 1
ATOM 697 C C . ILE A 1 86 ? 4.490 11.769 3.163 1.00 94.56 86 ILE A C 1
ATOM 699 O O . ILE A 1 86 ? 4.823 11.268 2.090 1.00 94.56 86 ILE A O 1
ATOM 703 N N . ARG A 1 87 ? 3.961 13.000 3.242 1.00 93.50 87 ARG A N 1
ATOM 704 C CA . ARG A 1 87 ? 3.723 13.865 2.076 1.00 93.50 87 ARG A CA 1
ATOM 705 C C . ARG A 1 87 ? 4.952 13.988 1.181 1.00 93.50 87 ARG A C 1
ATOM 707 O O . ARG A 1 87 ? 4.896 13.576 0.027 1.00 93.50 87 ARG A O 1
ATOM 714 N N . TYR A 1 88 ? 6.065 14.471 1.732 1.00 91.62 88 TYR A N 1
ATOM 715 C CA . TYR A 1 88 ? 7.298 14.689 0.969 1.00 91.62 88 TYR A CA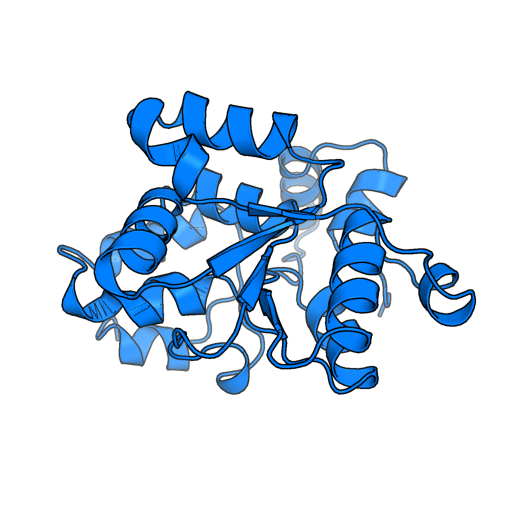 1
ATOM 716 C C . TYR A 1 88 ? 7.866 13.397 0.377 1.00 91.62 88 TYR A C 1
ATOM 718 O O . TYR A 1 88 ? 8.416 13.399 -0.724 1.00 91.62 88 TYR A O 1
ATOM 726 N N . TYR A 1 89 ? 7.711 12.279 1.090 1.00 92.50 89 TYR A N 1
ATOM 727 C CA . TYR A 1 89 ? 8.097 10.967 0.585 1.00 92.50 89 TYR A CA 1
ATOM 728 C C . TYR A 1 89 ? 7.266 10.592 -0.648 1.00 92.50 89 TYR A C 1
ATOM 730 O O . TYR A 1 89 ? 7.830 10.284 -1.695 1.00 92.50 89 TYR A O 1
ATOM 738 N N . ALA A 1 90 ? 5.937 10.696 -0.554 1.00 91.31 90 ALA A N 1
ATOM 739 C CA . ALA A 1 90 ? 5.034 10.430 -1.669 1.00 91.31 90 ALA A CA 1
ATOM 740 C C . ALA A 1 90 ? 5.325 11.351 -2.869 1.00 91.31 90 ALA A C 1
ATOM 742 O O . ALA A 1 90 ? 5.514 10.863 -3.980 1.00 91.31 90 ALA A O 1
ATOM 743 N N . GLU A 1 91 ? 5.446 12.660 -2.641 1.00 88.81 91 GLU A N 1
ATOM 744 C CA . GLU A 1 91 ? 5.795 13.660 -3.663 1.00 88.81 91 GLU A CA 1
ATOM 745 C C . GLU A 1 91 ? 7.101 13.319 -4.389 1.00 88.81 91 GLU A C 1
ATOM 747 O O . GLU A 1 91 ? 7.178 13.385 -5.619 1.00 88.81 91 GLU A O 1
ATOM 752 N N . THR A 1 92 ? 8.120 12.890 -3.641 1.00 89.56 92 THR A N 1
ATOM 753 C CA . THR A 1 92 ? 9.420 12.500 -4.199 1.00 89.56 92 THR A CA 1
ATOM 754 C C . THR A 1 92 ? 9.296 11.279 -5.110 1.00 89.56 92 THR A C 1
ATOM 756 O O . THR A 1 92 ? 9.843 11.281 -6.213 1.00 89.56 92 THR A O 1
ATOM 759 N N . LEU A 1 93 ? 8.553 10.246 -4.695 1.00 89.56 93 LEU A N 1
ATOM 760 C CA . LEU A 1 93 ? 8.360 9.039 -5.508 1.00 89.56 93 LEU A CA 1
ATOM 761 C C . LEU A 1 93 ? 7.679 9.347 -6.847 1.00 89.56 93 LEU A C 1
ATOM 763 O O . LEU A 1 93 ? 8.088 8.823 -7.883 1.00 89.56 93 LEU A O 1
ATOM 767 N N . PHE A 1 94 ? 6.666 10.213 -6.841 1.00 85.00 94 PHE A N 1
ATOM 768 C CA . PHE A 1 94 ? 5.974 10.615 -8.067 1.00 85.00 94 PHE A CA 1
ATOM 769 C C . PHE A 1 94 ? 6.851 11.486 -8.966 1.00 85.00 94 PHE A C 1
ATOM 771 O O . PHE A 1 94 ? 6.926 11.234 -10.169 1.00 85.00 94 PHE A O 1
ATOM 778 N N . THR A 1 95 ? 7.566 12.449 -8.381 1.00 82.56 95 THR A N 1
ATOM 779 C CA . THR A 1 95 ? 8.482 13.335 -9.118 1.00 82.56 95 THR A CA 1
ATOM 780 C C . THR A 1 95 ? 9.580 12.536 -9.819 1.00 82.56 95 THR A C 1
ATOM 782 O O . THR A 1 95 ? 9.858 12.759 -10.995 1.00 82.56 95 THR A O 1
ATOM 785 N N . ASN A 1 96 ? 10.157 11.541 -9.138 1.00 81.94 96 ASN A N 1
ATOM 786 C CA . ASN A 1 96 ? 11.203 10.682 -9.700 1.00 81.94 96 ASN A CA 1
ATOM 787 C C . ASN A 1 96 ? 10.725 9.824 -10.879 1.00 81.94 96 ASN A C 1
ATOM 789 O O . ASN A 1 96 ? 11.541 9.405 -11.697 1.00 81.94 96 ASN A O 1
ATOM 793 N N . ARG A 1 97 ? 9.418 9.561 -10.991 1.00 78.00 97 ARG A N 1
ATOM 794 C CA . ARG A 1 97 ? 8.830 8.859 -12.142 1.00 78.00 97 ARG A CA 1
ATOM 795 C C . ARG A 1 97 ? 8.458 9.785 -13.298 1.00 78.00 97 ARG A C 1
ATOM 797 O O . ARG A 1 97 ? 7.892 9.298 -14.269 1.00 78.00 97 ARG A O 1
ATOM 804 N N . LEU A 1 98 ? 8.780 11.083 -13.212 1.00 64.62 98 LEU A N 1
ATOM 805 C CA . LEU A 1 98 ? 8.423 12.101 -14.210 1.00 64.62 98 LEU A CA 1
ATOM 806 C C . LEU A 1 98 ? 6.933 12.068 -14.584 1.00 64.62 98 LEU A C 1
ATOM 808 O O . LEU A 1 98 ? 6.560 12.464 -15.685 1.00 64.62 98 LEU A O 1
ATOM 812 N N . LEU A 1 99 ? 6.076 11.586 -13.678 1.00 60.75 99 LEU A N 1
ATOM 813 C CA . LEU A 1 99 ? 4.639 11.740 -13.839 1.00 60.75 99 LEU A CA 1
ATOM 814 C C . LEU A 1 99 ? 4.391 13.239 -13.790 1.00 60.75 99 LEU A C 1
ATOM 816 O O . LEU A 1 99 ? 4.769 13.853 -12.791 1.00 60.75 99 LEU A O 1
ATOM 820 N N . ASP A 1 100 ? 3.855 13.803 -14.879 1.00 57.66 100 ASP A N 1
ATOM 821 C CA . ASP A 1 100 ? 3.647 15.240 -15.059 1.00 57.66 100 ASP A CA 1
ATOM 822 C C . ASP A 1 100 ? 3.257 15.868 -13.720 1.00 57.66 100 ASP A C 1
ATOM 824 O O . ASP A 1 100 ? 2.178 15.607 -13.191 1.00 57.66 100 ASP A O 1
ATOM 828 N N . TYR A 1 101 ? 4.177 16.636 -13.130 1.00 49.47 101 TYR A N 1
ATOM 829 C CA . TYR A 1 101 ? 4.110 17.115 -11.741 1.00 49.47 101 TYR A CA 1
ATOM 830 C C . TYR A 1 101 ? 2.782 17.840 -11.429 1.00 49.47 101 TYR A C 1
ATOM 832 O O . TYR A 1 101 ? 2.312 17.863 -10.295 1.00 49.47 101 TYR A O 1
ATOM 840 N N . LEU A 1 102 ? 2.128 18.362 -12.472 1.00 50.84 102 LEU A N 1
ATOM 841 C CA . LEU A 1 102 ? 0.826 19.031 -12.444 1.00 50.84 102 LEU A CA 1
ATOM 842 C C . LEU A 1 102 ? -0.365 18.094 -12.168 1.00 50.84 102 LEU A C 1
ATOM 844 O O . LEU A 1 102 ? -1.413 18.543 -11.701 1.00 50.84 102 LEU A O 1
ATOM 848 N N . ASP A 1 103 ? -0.222 16.799 -12.438 1.00 57.75 103 ASP A N 1
ATOM 849 C CA . ASP A 1 103 ? -1.280 15.803 -12.273 1.00 57.75 103 ASP A CA 1
ATOM 850 C C . ASP A 1 103 ? -1.264 15.145 -10.885 1.00 57.75 103 ASP A C 1
ATOM 852 O O . ASP A 1 103 ? -2.273 14.572 -10.451 1.00 57.75 103 ASP A O 1
ATOM 856 N N . PHE A 1 104 ? -0.147 15.275 -10.165 1.00 64.06 104 PHE A N 1
ATOM 857 C CA . PHE A 1 104 ? 0.075 14.664 -8.859 1.00 64.06 104 PHE A CA 1
ATOM 858 C C . PHE A 1 104 ? -0.719 15.321 -7.725 1.00 64.06 104 PHE A C 1
ATOM 860 O O . PHE A 1 104 ? -1.378 14.602 -6.973 1.00 64.06 104 PHE A O 1
ATOM 867 N N . GLU A 1 105 ? -0.713 16.659 -7.625 1.00 62.41 105 GLU A N 1
ATOM 868 C CA . GLU A 1 105 ? -1.348 17.397 -6.511 1.00 62.41 105 GLU A CA 1
ATOM 869 C C . GLU A 1 105 ? -2.837 17.064 -6.332 1.00 62.41 105 GLU A C 1
ATOM 871 O O . GLU A 1 105 ? -3.403 17.264 -5.260 1.00 62.41 105 GLU A O 1
ATOM 876 N N . LYS A 1 106 ? -3.487 16.544 -7.379 1.00 69.88 106 LYS A N 1
ATOM 877 C CA . LYS A 1 106 ? -4.908 16.175 -7.368 1.00 69.88 106 LYS A CA 1
ATOM 878 C C . LYS A 1 106 ? -5.161 14.679 -7.176 1.00 69.88 106 LYS A C 1
ATOM 880 O O . LYS A 1 106 ? -6.315 14.292 -7.027 1.00 69.88 106 LYS A O 1
ATOM 885 N N . THR A 1 107 ? -4.123 13.843 -7.210 1.00 86.00 107 THR A N 1
ATOM 886 C CA . THR A 1 107 ? -4.258 12.377 -7.155 1.00 86.00 107 THR A CA 1
ATOM 887 C C . THR A 1 107 ? -4.269 11.861 -5.718 1.00 86.00 107 THR A C 1
ATOM 889 O O . THR A 1 107 ? -5.100 11.020 -5.370 1.00 86.00 107 THR A O 1
ATOM 892 N N . LEU A 1 108 ? -3.360 12.359 -4.876 1.00 91.50 108 LEU A N 1
ATOM 893 C CA . LEU A 1 108 ? -3.284 11.978 -3.467 1.00 91.50 108 LEU A CA 1
ATOM 894 C C . LEU A 1 108 ? -3.874 13.072 -2.586 1.00 91.50 108 LEU A C 1
ATOM 896 O O . LEU A 1 108 ? -3.532 14.243 -2.705 1.00 91.50 108 LEU A O 1
ATOM 900 N N . ASN A 1 109 ? -4.735 12.664 -1.663 1.00 94.19 109 ASN A N 1
ATOM 901 C CA . ASN A 1 109 ? -5.206 13.514 -0.583 1.00 94.19 109 ASN A CA 1
ATOM 902 C C . ASN A 1 109 ? -4.455 13.140 0.693 1.00 94.19 109 ASN A C 1
ATOM 904 O O . ASN A 1 109 ? -4.148 11.969 0.922 1.00 94.19 109 ASN A O 1
ATOM 908 N N . TYR A 1 110 ? -4.198 14.123 1.547 1.00 95.38 110 TYR A N 1
ATOM 909 C CA . TYR A 1 110 ? -3.478 13.901 2.794 1.00 95.38 110 TYR A CA 1
ATOM 910 C C . TYR A 1 110 ? -4.392 14.083 3.996 1.00 95.38 110 TYR A C 1
ATOM 912 O O . TYR A 1 110 ? -5.322 14.892 3.971 1.00 95.38 110 TYR A O 1
ATOM 920 N N . PHE A 1 111 ? -4.149 13.301 5.045 1.00 96.56 111 PHE A N 1
ATOM 921 C CA . PHE A 1 111 ? -4.891 13.402 6.294 1.00 96.56 111 PHE A CA 1
ATOM 922 C C . PHE A 1 111 ? -3.952 13.540 7.490 1.00 96.56 111 PHE A C 1
ATOM 924 O O . PHE A 1 111 ? -2.878 12.937 7.547 1.00 96.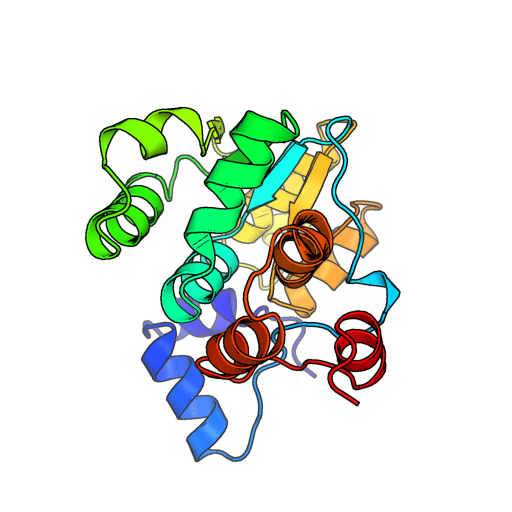56 111 PHE A O 1
ATOM 931 N N . GLU A 1 112 ? -4.390 14.315 8.478 1.00 96.44 112 GLU A N 1
ATOM 932 C CA . GLU A 1 112 ? -3.650 14.506 9.720 1.00 96.44 112 GLU A CA 1
ATOM 933 C C . GLU A 1 112 ? -3.610 13.226 10.557 1.00 96.44 112 GLU A C 1
ATOM 935 O O . GLU A 1 112 ? -4.597 12.496 10.679 1.00 96.44 112 GLU A O 1
ATOM 940 N N . MET A 1 113 ? -2.464 12.982 11.192 1.00 93.69 113 MET A N 1
ATOM 941 C CA . MET A 1 113 ? -2.259 11.809 12.036 1.00 93.69 113 MET A CA 1
ATOM 942 C C . MET A 1 113 ? -3.286 11.768 13.178 1.00 93.69 113 MET A C 1
ATOM 944 O O . MET A 1 113 ? -3.278 12.643 14.048 1.00 93.69 113 MET A O 1
ATOM 948 N N . PRO A 1 114 ? -4.157 10.745 13.239 1.00 92.50 114 PRO A N 1
ATOM 949 C CA . PRO A 1 114 ? -5.113 10.632 14.322 1.00 92.50 114 PRO A CA 1
ATOM 950 C C . PRO A 1 114 ? -4.395 10.286 15.628 1.00 92.50 114 PRO A C 1
ATOM 952 O O . PRO A 1 114 ? -3.368 9.610 15.642 1.00 92.50 114 PRO A O 1
ATOM 955 N N . ILE A 1 115 ? -5.010 10.642 16.758 1.00 93.06 115 ILE A N 1
ATOM 956 C CA . ILE A 1 115 ? -4.591 10.114 18.061 1.00 93.06 115 ILE A CA 1
ATOM 957 C C . ILE A 1 115 ? -4.750 8.588 18.041 1.00 93.06 115 ILE A C 1
ATOM 959 O O . ILE A 1 115 ? -5.875 8.079 17.932 1.00 93.06 115 ILE A O 1
ATOM 963 N N . ILE A 1 116 ? -3.618 7.885 18.140 1.00 93.56 116 ILE A N 1
ATOM 964 C CA . ILE A 1 116 ? -3.524 6.423 18.121 1.00 93.56 116 ILE A CA 1
ATOM 965 C C . ILE A 1 116 ? -3.903 5.884 19.499 1.00 93.56 116 ILE A C 1
ATOM 967 O O . ILE A 1 116 ? -3.310 6.269 20.507 1.00 93.56 116 ILE A O 1
ATOM 971 N N . SER A 1 117 ? -4.881 4.980 19.552 1.00 92.75 117 SER A N 1
ATOM 972 C CA . SER A 1 117 ? -5.291 4.333 20.802 1.00 92.75 117 SER A CA 1
ATOM 973 C C . SER A 1 117 ? -4.175 3.472 21.409 1.00 92.75 117 SER A C 1
ATOM 975 O O . SER A 1 117 ? -3.385 2.850 20.699 1.00 92.75 117 SER A O 1
ATOM 977 N N . SER A 1 118 ? -4.152 3.355 22.740 1.00 88.62 118 SER A N 1
ATOM 978 C CA . SER A 1 118 ? -3.153 2.555 23.471 1.00 88.62 118 SER A CA 1
ATOM 979 C C . SER A 1 118 ? -3.114 1.081 23.049 1.00 88.62 118 SER A C 1
ATOM 981 O O . SER A 1 118 ? -2.073 0.433 23.137 1.00 88.62 118 SER A O 1
ATOM 983 N N . ARG A 1 119 ? -4.241 0.540 22.567 1.00 87.75 119 ARG A N 1
ATOM 984 C CA . ARG A 1 119 ? -4.329 -0.826 22.037 1.00 87.75 119 ARG A CA 1
ATOM 985 C C . ARG A 1 119 ? -3.534 -0.986 20.737 1.00 87.75 119 ARG A C 1
ATOM 987 O O . ARG A 1 119 ? -2.831 -1.981 20.590 1.00 87.75 119 ARG A O 1
ATOM 994 N N . ILE A 1 120 ? -3.618 -0.010 19.832 1.00 88.12 120 ILE A N 1
ATOM 995 C CA . ILE A 1 120 ? -2.893 -0.014 18.554 1.00 88.12 120 ILE A CA 1
ATOM 996 C C . ILE A 1 120 ? -1.415 0.330 18.765 1.00 88.12 120 ILE A C 1
ATOM 998 O O . ILE A 1 120 ? -0.562 -0.293 18.146 1.00 88.12 120 ILE A O 1
ATOM 1002 N N . GLN A 1 121 ? -1.085 1.229 19.695 1.00 87.62 121 GLN A N 1
ATOM 1003 C CA . GLN A 1 121 ? 0.309 1.585 20.007 1.00 87.62 121 GLN A CA 1
ATOM 1004 C C . GLN A 1 121 ? 1.170 0.392 20.454 1.00 87.62 121 GLN A C 1
ATOM 1006 O O . GLN A 1 121 ? 2.382 0.408 20.278 1.00 87.62 121 GLN A O 1
ATOM 1011 N N . LYS A 1 122 ? 0.553 -0.646 21.035 1.00 89.12 122 LYS A N 1
ATOM 1012 C CA . LYS A 1 122 ? 1.235 -1.888 21.440 1.00 89.12 122 LYS A CA 1
ATOM 1013 C C . LYS A 1 122 ? 1.486 -2.855 20.277 1.00 89.12 122 LYS A C 1
ATOM 1015 O O . LYS A 1 122 ? 2.080 -3.911 20.490 1.00 89.12 122 LYS A O 1
ATOM 1020 N N . SER A 1 123 ? 0.988 -2.549 19.080 1.00 92.94 123 SER A N 1
ATOM 1021 C CA . SER A 1 123 ? 1.243 -3.351 17.885 1.00 92.94 123 SER A CA 1
ATOM 1022 C C . SER A 1 123 ? 2.682 -3.181 17.405 1.00 92.94 123 SER A C 1
ATOM 1024 O O . SER A 1 123 ? 3.313 -2.150 17.627 1.00 92.94 123 SER A O 1
ATOM 1026 N N . ARG A 1 124 ? 3.201 -4.201 16.721 1.00 95.94 124 ARG A N 1
ATOM 1027 C CA . ARG A 1 124 ? 4.497 -4.145 16.035 1.00 95.94 124 ARG A CA 1
ATOM 1028 C C . ARG A 1 124 ? 4.309 -3.623 14.608 1.00 95.94 124 ARG A C 1
ATOM 1030 O O . ARG A 1 124 ? 4.622 -4.309 13.643 1.00 95.94 124 ARG A O 1
ATOM 1037 N N . LEU A 1 125 ? 3.703 -2.444 14.522 1.00 96.31 125 LEU A N 1
ATOM 1038 C CA . LEU A 1 125 ? 3.448 -1.683 13.301 1.00 96.31 125 LEU A CA 1
ATOM 1039 C C . LEU A 1 125 ? 4.111 -0.311 13.441 1.00 96.31 125 LEU A C 1
ATOM 1041 O O . LEU A 1 125 ? 4.193 0.216 14.556 1.00 96.31 125 LEU A O 1
ATOM 1045 N N . THR A 1 126 ? 4.541 0.286 12.336 1.00 96.44 126 THR A N 1
ATOM 1046 C CA . THR A 1 126 ? 5.046 1.668 12.303 1.00 96.44 126 THR A CA 1
ATOM 1047 C C . THR A 1 126 ? 3.952 2.667 12.674 1.00 96.44 126 THR A C 1
ATOM 1049 O O . THR A 1 126 ? 2.754 2.375 12.602 1.00 96.44 126 THR A O 1
ATOM 1052 N N . ARG A 1 127 ? 4.330 3.900 13.026 1.00 95.94 127 ARG A N 1
ATOM 1053 C CA . ARG A 1 127 ? 3.340 4.951 13.328 1.00 95.94 127 ARG A CA 1
ATOM 1054 C C . ARG A 1 127 ? 2.393 5.232 12.159 1.00 95.94 127 ARG A C 1
ATOM 1056 O O . ARG A 1 127 ? 1.218 5.491 12.405 1.00 95.94 127 ARG A O 1
ATOM 1063 N N . ASN A 1 128 ? 2.874 5.165 10.917 1.00 96.88 128 ASN A N 1
ATOM 1064 C CA . ASN A 1 128 ? 2.050 5.411 9.730 1.00 96.88 128 ASN A CA 1
ATOM 1065 C C . ASN A 1 128 ? 1.027 4.286 9.512 1.00 96.88 128 ASN A C 1
ATOM 1067 O O . ASN A 1 128 ? -0.146 4.571 9.277 1.00 96.88 128 ASN A O 1
ATOM 1071 N N . GLU A 1 129 ? 1.432 3.025 9.684 1.00 97.62 129 GLU A N 1
ATOM 1072 C CA . GLU A 1 129 ? 0.522 1.869 9.637 1.00 97.62 129 GLU A CA 1
ATOM 1073 C C . GLU A 1 129 ? -0.543 1.951 10.739 1.00 97.62 129 GLU A C 1
ATOM 1075 O O . GLU A 1 129 ? -1.739 1.791 10.495 1.00 97.62 129 GLU A O 1
ATOM 1080 N N . GLN A 1 130 ? -0.130 2.284 11.962 1.00 97.38 130 GLN A N 1
ATOM 1081 C CA . GLN A 1 130 ? -1.057 2.497 13.074 1.00 97.38 130 GLN A CA 1
ATOM 1082 C C . GLN A 1 130 ? -2.050 3.633 12.785 1.00 97.38 130 GLN A C 1
ATOM 1084 O O . GLN A 1 130 ? -3.226 3.533 13.145 1.00 97.38 130 GLN A O 1
ATOM 1089 N N . ALA A 1 131 ? -1.596 4.706 12.136 1.00 97.50 131 ALA A N 1
ATOM 1090 C CA . ALA A 1 131 ? -2.414 5.862 11.802 1.00 97.50 131 ALA A CA 1
ATOM 1091 C C . ALA A 1 131 ? -3.465 5.567 10.736 1.00 97.50 131 ALA A C 1
ATOM 1093 O O . ALA A 1 131 ? -4.622 5.929 10.947 1.00 97.50 131 ALA A O 1
ATOM 1094 N N . ILE A 1 132 ? -3.113 4.882 9.642 1.00 98.00 132 ILE A N 1
ATOM 1095 C CA . ILE A 1 132 ? -4.101 4.509 8.617 1.00 98.00 132 ILE A CA 1
ATOM 1096 C C . ILE A 1 132 ? -5.171 3.577 9.202 1.00 98.00 132 ILE A C 1
ATOM 1098 O O . ILE A 1 132 ? -6.359 3.779 8.964 1.00 98.00 132 ILE A O 1
ATOM 1102 N N . ILE A 1 133 ? -4.791 2.635 10.071 1.00 97.81 133 ILE A N 1
ATOM 1103 C CA . ILE A 1 133 ? -5.734 1.729 10.741 1.00 97.81 133 ILE A CA 1
ATOM 1104 C C . ILE A 1 133 ? -6.634 2.509 11.696 1.00 97.81 133 ILE A C 1
ATOM 1106 O O . ILE A 1 133 ? -7.856 2.371 11.670 1.00 97.81 133 ILE A O 1
ATOM 1110 N N . GLN A 1 134 ? -6.053 3.383 12.519 1.00 97.75 134 GLN A N 1
ATOM 1111 C CA . GLN A 1 134 ? -6.818 4.210 13.445 1.00 97.75 134 GLN A CA 1
ATOM 1112 C C . GLN A 1 134 ? -7.769 5.170 12.717 1.00 97.75 134 GLN A C 1
ATOM 1114 O O . GLN A 1 134 ? -8.867 5.425 13.226 1.00 97.75 134 GLN A O 1
ATOM 1119 N N . TYR A 1 135 ? -7.357 5.706 11.567 1.00 97.94 135 TYR A N 1
ATOM 1120 C CA . TYR A 1 135 ? -8.187 6.547 10.714 1.00 97.94 135 TYR A CA 1
ATOM 1121 C C . TYR A 1 135 ? -9.360 5.744 10.154 1.00 97.94 135 TYR A C 1
ATOM 1123 O O . TYR A 1 135 ? -10.501 6.188 10.285 1.00 97.94 135 TYR A O 1
ATOM 1131 N N . ALA A 1 136 ? -9.096 4.548 9.619 1.00 97.50 136 ALA A N 1
ATOM 1132 C CA . ALA A 1 136 ? -10.117 3.689 9.032 1.00 97.50 136 ALA A CA 1
ATOM 1133 C C . ALA A 1 136 ? -11.183 3.251 10.046 1.00 97.50 136 ALA A C 1
ATOM 1135 O O . ALA A 1 136 ? -12.376 3.281 9.766 1.00 97.50 136 ALA A O 1
ATOM 1136 N N . ILE A 1 137 ? -10.775 2.940 11.281 1.00 96.75 137 ILE A N 1
ATOM 1137 C CA . ILE A 1 137 ? -11.705 2.599 12.372 1.00 96.75 137 ILE A CA 1
ATOM 1138 C C . ILE A 1 137 ? -12.679 3.751 12.672 1.00 96.75 137 ILE A C 1
ATOM 1140 O O . ILE A 1 137 ? -13.828 3.517 13.044 1.00 96.75 137 ILE A O 1
ATOM 1144 N N . LYS A 1 138 ? -12.224 5.004 12.557 1.00 96.25 138 LYS A N 1
ATOM 1145 C CA . LYS A 1 138 ? -13.020 6.193 12.903 1.00 96.25 138 LYS A CA 1
ATOM 1146 C C . LYS A 1 138 ? -13.930 6.662 11.767 1.00 96.25 138 LYS A C 1
ATOM 1148 O O . LYS A 1 138 ? -14.922 7.336 12.042 1.00 96.25 138 LYS A O 1
ATOM 1153 N N . HIS A 1 139 ? -13.608 6.329 10.520 1.00 96.25 139 HIS A N 1
ATOM 1154 C CA . HIS A 1 139 ? -14.293 6.857 9.345 1.00 96.25 139 HIS A CA 1
ATOM 1155 C C . HIS A 1 139 ? -14.973 5.741 8.558 1.00 96.25 139 HIS A C 1
ATOM 1157 O O . HIS A 1 139 ? -14.333 4.812 8.073 1.00 96.25 139 HIS A O 1
ATOM 1163 N N . LYS A 1 140 ? -16.291 5.865 8.381 1.00 90.88 140 LYS A N 1
ATOM 1164 C CA . LYS A 1 140 ? -17.055 4.966 7.508 1.00 90.88 140 LYS A CA 1
ATOM 1165 C C . LYS A 1 140 ? -16.574 5.089 6.058 1.00 90.88 140 LYS A C 1
ATOM 1167 O O . LYS A 1 140 ? -16.069 6.139 5.666 1.00 90.88 140 LYS A O 1
ATOM 1172 N N . ASN A 1 141 ? -16.791 4.031 5.277 1.00 94.62 141 ASN A N 1
ATOM 1173 C CA . ASN A 1 141 ? -16.454 3.957 3.851 1.00 94.62 141 ASN A CA 1
ATOM 1174 C C . ASN A 1 141 ? -14.965 4.221 3.588 1.00 94.62 141 ASN A C 1
ATOM 1176 O O . ASN A 1 141 ? -14.585 4.997 2.711 1.00 94.62 141 ASN A O 1
ATOM 1180 N N . THR A 1 142 ? -14.114 3.610 4.409 1.00 96.81 142 THR A N 1
ATOM 1181 C CA . THR A 1 142 ? -12.670 3.622 4.216 1.00 96.81 142 THR A CA 1
ATOM 1182 C C . THR A 1 142 ? -12.151 2.194 4.151 1.00 96.81 142 THR A C 1
ATOM 1184 O O . THR A 1 142 ? -12.628 1.307 4.862 1.00 96.81 142 THR A O 1
ATOM 1187 N N . ALA A 1 143 ? -11.179 1.977 3.277 1.00 97.94 143 ALA A N 1
ATOM 1188 C CA . ALA A 1 143 ? -10.446 0.729 3.163 1.00 97.94 143 ALA A CA 1
ATOM 1189 C C . ALA A 1 143 ? -8.949 1.029 3.095 1.00 97.94 143 ALA A C 1
ATOM 1191 O O . ALA A 1 143 ? -8.538 2.125 2.716 1.00 97.94 143 ALA A O 1
ATOM 1192 N N . ILE A 1 144 ? -8.129 0.063 3.480 1.00 98.19 144 ILE A N 1
ATOM 1193 C CA . ILE A 1 144 ? -6.672 0.171 3.427 1.00 98.19 144 ILE A CA 1
ATOM 1194 C C . ILE A 1 144 ? -6.166 -0.538 2.178 1.00 98.19 144 ILE A C 1
ATOM 1196 O O . ILE A 1 144 ? -6.610 -1.642 1.878 1.00 98.19 144 ILE A O 1
ATOM 1200 N N . ILE A 1 145 ? -5.206 0.066 1.488 1.00 98.12 145 ILE A N 1
ATOM 1201 C CA . ILE A 1 145 ? -4.344 -0.636 0.545 1.00 98.12 145 ILE A CA 1
ATOM 1202 C C . ILE A 1 145 ? -2.959 -0.712 1.185 1.00 98.12 145 ILE A C 1
ATOM 1204 O O . ILE A 1 145 ? -2.328 0.314 1.442 1.00 98.12 145 ILE A O 1
ATOM 1208 N N . SER A 1 146 ? -2.532 -1.930 1.494 1.00 97.69 146 SER A N 1
ATOM 1209 C CA . SER A 1 146 ? -1.219 -2.224 2.065 1.00 97.69 146 SER A CA 1
ATOM 1210 C C . SER A 1 146 ? -0.678 -3.474 1.401 1.00 97.69 146 SER A C 1
ATOM 1212 O O . SER A 1 146 ? -1.386 -4.477 1.359 1.00 97.69 146 SER A O 1
ATOM 1214 N N . ASP A 1 147 ? 0.558 -3.459 0.911 1.00 96.25 147 ASP A N 1
ATOM 1215 C CA . ASP A 1 147 ? 1.213 -4.689 0.453 1.00 96.25 147 ASP A CA 1
ATOM 1216 C C . ASP A 1 147 ? 1.807 -5.516 1.592 1.00 96.25 147 ASP A C 1
ATOM 1218 O O . ASP A 1 147 ? 2.208 -6.650 1.358 1.00 96.25 147 ASP A O 1
ATOM 1222 N N . ASP A 1 148 ? 1.794 -5.022 2.829 1.00 96.75 148 ASP A N 1
ATOM 1223 C CA . ASP A 1 148 ? 2.201 -5.794 3.999 1.00 96.75 148 ASP A CA 1
ATOM 1224 C C . ASP A 1 148 ? 1.054 -6.683 4.508 1.00 96.75 148 ASP A C 1
ATOM 1226 O O . ASP A 1 148 ? 0.038 -6.200 5.026 1.00 96.75 148 ASP A O 1
ATOM 1230 N N . ILE A 1 149 ? 1.223 -8.007 4.409 1.00 96.00 149 ILE A N 1
ATOM 1231 C CA . ILE A 1 149 ? 0.204 -8.981 4.837 1.00 96.00 149 ILE A CA 1
ATOM 1232 C C . ILE A 1 149 ? -0.102 -8.834 6.338 1.00 96.00 149 ILE A C 1
ATOM 1234 O O . ILE A 1 149 ? -1.251 -8.986 6.763 1.00 96.00 149 ILE A O 1
ATOM 1238 N N . LYS A 1 150 ? 0.897 -8.528 7.177 1.00 95.62 150 LYS A N 1
ATOM 1239 C CA . LYS A 1 150 ? 0.707 -8.394 8.631 1.00 95.62 150 LYS A CA 1
ATOM 1240 C C . LYS A 1 150 ? -0.089 -7.139 8.970 1.00 95.62 150 LYS A C 1
ATOM 1242 O O . LYS A 1 150 ? -0.939 -7.202 9.863 1.00 95.62 150 LYS A O 1
ATOM 1247 N N . THR A 1 151 ? 0.121 -6.045 8.244 1.00 96.81 151 THR A N 1
ATOM 1248 C CA . THR A 1 151 ? -0.653 -4.804 8.406 1.00 96.81 151 THR A CA 1
ATOM 1249 C C . THR A 1 151 ? -2.118 -5.013 8.046 1.00 96.81 151 THR A C 1
ATOM 1251 O O . THR A 1 151 ? -2.991 -4.653 8.844 1.00 96.81 151 THR A O 1
ATOM 1254 N N . ARG A 1 152 ? -2.413 -5.689 6.925 1.00 96.88 152 ARG A N 1
ATOM 1255 C CA . ARG A 1 152 ? -3.797 -6.032 6.545 1.00 96.88 152 ARG A CA 1
ATOM 1256 C C . ARG A 1 152 ? -4.482 -6.922 7.580 1.00 96.88 152 ARG A C 1
ATOM 1258 O O . ARG A 1 152 ? -5.522 -6.541 8.118 1.00 96.88 152 ARG A O 1
ATOM 1265 N N . LYS A 1 153 ? -3.834 -8.019 7.987 1.00 95.50 153 LYS A N 1
ATOM 1266 C CA . LYS A 1 153 ? -4.341 -8.909 9.049 1.00 95.50 153 LYS A CA 1
ATOM 1267 C C . LYS A 1 153 ? -4.594 -8.190 10.364 1.00 95.50 153 LYS A C 1
ATOM 1269 O O . LYS A 1 153 ? -5.508 -8.541 11.109 1.00 95.50 153 LYS A O 1
ATOM 1274 N N . TYR A 1 154 ? -3.751 -7.221 10.718 1.00 96.00 154 TYR A N 1
ATOM 1275 C CA . TYR A 1 154 ? -3.969 -6.443 11.930 1.00 96.00 154 TYR A CA 1
ATOM 1276 C C . TYR A 1 154 ? -5.197 -5.538 11.794 1.00 96.00 154 TYR A C 1
ATOM 1278 O O . TYR A 1 154 ? -5.985 -5.468 12.736 1.00 96.00 154 TYR A O 1
ATOM 1286 N N . ALA A 1 155 ? -5.391 -4.887 10.645 1.00 95.94 155 ALA A N 1
ATOM 1287 C CA . ALA A 1 155 ? -6.556 -4.046 10.369 1.00 95.94 155 ALA A CA 1
ATOM 1288 C C . ALA A 1 155 ? -7.877 -4.839 10.422 1.00 95.94 155 ALA A C 1
ATOM 1290 O O . ALA A 1 155 ? -8.837 -4.411 11.072 1.00 95.94 155 ALA A O 1
ATOM 1291 N N . GLU A 1 156 ? -7.899 -6.036 9.837 1.00 95.06 156 GLU A N 1
ATOM 1292 C CA . GLU A 1 156 ? -9.063 -6.933 9.809 1.00 95.06 156 GLU A CA 1
ATOM 1293 C C . GLU A 1 156 ? -9.566 -7.311 11.208 1.00 95.06 156 GLU A C 1
ATOM 1295 O O . GLU A 1 156 ? -10.774 -7.400 11.432 1.00 95.06 156 GLU A O 1
ATOM 1300 N N . LYS A 1 157 ? -8.669 -7.432 12.201 1.00 94.44 157 LYS A N 1
ATOM 1301 C CA . LYS A 1 157 ? -9.040 -7.676 13.614 1.00 94.44 157 LYS A CA 1
ATOM 1302 C C . LYS A 1 157 ? -9.929 -6.575 14.210 1.00 94.44 157 LYS A C 1
ATOM 1304 O O . LYS A 1 157 ? -10.512 -6.780 15.276 1.00 94.44 157 LYS A O 1
ATOM 1309 N N . TYR A 1 158 ? -10.016 -5.417 13.559 1.00 94.56 158 TYR A N 1
ATOM 1310 C CA . TYR A 1 158 ? -10.869 -4.287 13.934 1.00 94.56 158 TYR A CA 1
ATOM 1311 C C . TYR A 1 158 ? -12.021 -4.055 12.947 1.00 94.56 158 TYR A C 1
ATOM 1313 O O . TYR A 1 158 ? -12.672 -3.015 13.012 1.00 94.56 158 TYR A O 1
ATOM 1321 N N . GLY A 1 159 ? -12.284 -5.003 12.042 1.00 94.94 159 GLY A N 1
ATOM 1322 C CA . GLY A 1 159 ? -13.338 -4.891 11.032 1.00 94.94 159 GLY A CA 1
ATOM 1323 C C . GLY A 1 159 ? -13.030 -3.886 9.920 1.00 94.94 159 GLY A C 1
ATOM 1324 O O . GLY A 1 159 ? -13.945 -3.454 9.222 1.00 94.94 159 GLY A O 1
ATOM 1325 N N . VAL A 1 160 ? -11.763 -3.492 9.760 1.00 96.25 160 VAL A N 1
ATOM 1326 C CA . VAL A 1 160 ? -11.326 -2.624 8.663 1.00 96.25 160 VAL A CA 1
ATOM 1327 C C . VAL A 1 160 ? -11.031 -3.482 7.438 1.00 96.25 160 VAL A C 1
ATOM 1329 O O . VAL A 1 160 ? -10.251 -4.428 7.520 1.00 96.25 160 VAL A O 1
ATOM 1332 N N . LYS A 1 161 ? -11.633 -3.127 6.299 1.00 97.19 161 LYS A N 1
ATOM 1333 C CA . LYS A 1 161 ? -11.323 -3.733 4.998 1.00 97.19 161 LYS A CA 1
ATOM 1334 C C . LYS A 1 161 ? -9.907 -3.348 4.574 1.00 97.19 161 LYS A C 1
ATOM 1336 O O . LYS A 1 161 ? -9.568 -2.162 4.602 1.00 97.19 161 LYS A O 1
ATOM 1341 N N . ALA A 1 162 ? -9.107 -4.323 4.161 1.00 97.12 162 ALA A N 1
ATOM 1342 C CA . ALA A 1 162 ? -7.741 -4.099 3.715 1.00 97.12 162 ALA A CA 1
ATOM 1343 C C . ALA A 1 162 ? -7.413 -4.986 2.507 1.00 97.12 162 ALA A C 1
ATOM 1345 O O . ALA A 1 162 ? -7.764 -6.160 2.492 1.00 97.12 162 ALA A O 1
ATOM 1346 N N . TYR A 1 163 ? -6.731 -4.426 1.510 1.00 97.62 163 TYR A N 1
ATOM 1347 C CA . TYR A 1 163 ? -6.447 -5.073 0.228 1.00 97.62 163 TYR A CA 1
ATOM 1348 C C . TYR A 1 163 ? -4.995 -4.824 -0.208 1.00 97.62 163 TYR A C 1
ATOM 1350 O O . TYR A 1 163 ? -4.346 -3.899 0.280 1.00 97.62 163 TYR A O 1
ATOM 1358 N N . SER A 1 164 ? -4.466 -5.635 -1.123 1.00 96.06 164 SER A N 1
ATOM 1359 C CA . SER A 1 164 ? -3.150 -5.406 -1.746 1.00 96.06 164 SER A CA 1
ATOM 1360 C C . SER A 1 164 ? -3.234 -4.357 -2.857 1.00 96.06 164 SER A C 1
ATOM 1362 O O . SER A 1 164 ? -4.298 -4.159 -3.460 1.00 96.06 164 SER A O 1
ATOM 1364 N N . SER A 1 165 ? -2.098 -3.729 -3.185 1.00 94.50 165 SER A N 1
ATOM 1365 C CA . SER A 1 165 ? -1.972 -2.811 -4.324 1.00 94.50 165 SER A CA 1
ATOM 1366 C C . SER A 1 165 ? -2.304 -3.456 -5.666 1.00 94.50 165 SER A C 1
ATOM 1368 O O . SER A 1 165 ? -2.679 -2.751 -6.601 1.00 94.50 165 SER A O 1
ATOM 1370 N N . ILE A 1 166 ? -2.304 -4.788 -5.763 1.00 93.25 166 ILE A N 1
ATOM 1371 C CA . ILE A 1 166 ? -2.799 -5.499 -6.949 1.00 93.25 166 ILE A CA 1
ATOM 1372 C C . ILE A 1 166 ? -4.254 -5.126 -7.270 1.00 93.25 166 ILE A C 1
ATOM 1374 O O . ILE A 1 166 ? -4.619 -5.080 -8.444 1.00 93.25 166 ILE A O 1
ATOM 1378 N N . SER A 1 167 ? -5.065 -4.755 -6.274 1.00 94.75 167 SER A N 1
ATOM 1379 C CA . SER A 1 167 ? -6.428 -4.241 -6.485 1.00 94.75 167 SER A CA 1
ATOM 1380 C C . SER A 1 167 ? -6.463 -3.010 -7.394 1.00 94.75 167 SER A C 1
ATOM 1382 O O . SER A 1 167 ? -7.421 -2.813 -8.138 1.00 94.75 167 SER A O 1
ATOM 1384 N N . ILE A 1 168 ? -5.406 -2.195 -7.400 1.00 93.44 168 ILE A N 1
ATOM 1385 C CA . ILE A 1 168 ? -5.290 -1.024 -8.278 1.00 93.44 168 ILE A CA 1
ATOM 1386 C C . ILE A 1 168 ? -5.175 -1.474 -9.732 1.00 93.44 168 ILE A C 1
ATOM 1388 O O . ILE A 1 168 ? -5.965 -1.027 -10.559 1.00 93.44 168 ILE A O 1
ATOM 1392 N N . LEU A 1 169 ? -4.263 -2.407 -10.032 1.00 90.50 169 LEU A N 1
ATOM 1393 C CA . LEU A 1 169 ? -4.131 -2.991 -11.372 1.00 90.50 169 LEU A CA 1
ATOM 1394 C C . LEU A 1 169 ? -5.400 -3.720 -11.797 1.00 90.50 169 LEU A C 1
ATOM 1396 O O . LEU A 1 169 ? -5.867 -3.565 -12.921 1.00 90.50 169 LEU A O 1
ATOM 1400 N N . TYR A 1 170 ? -5.981 -4.481 -10.876 1.00 91.62 170 TYR A N 1
ATOM 1401 C CA . TYR A 1 170 ? -7.210 -5.222 -11.105 1.00 91.62 170 TYR A CA 1
ATOM 1402 C C . TYR A 1 170 ? -8.366 -4.303 -11.513 1.00 91.62 170 TYR A C 1
ATOM 1404 O O . TYR A 1 170 ? -9.163 -4.634 -12.389 1.00 91.62 170 TYR A O 1
ATOM 1412 N N . SER A 1 171 ? -8.410 -3.108 -10.924 1.00 93.19 171 SER A N 1
ATOM 1413 C CA . SER A 1 171 ? -9.432 -2.096 -11.189 1.00 93.19 171 SER A CA 1
ATOM 1414 C C . SER A 1 171 ? -9.257 -1.370 -12.514 1.00 93.19 171 SER A C 1
ATOM 1416 O O . SER A 1 171 ? -10.217 -0.770 -12.988 1.00 93.19 171 SER A O 1
ATOM 1418 N N . VAL A 1 172 ? -8.069 -1.406 -13.116 1.00 91.56 172 VAL A N 1
ATOM 1419 C CA . VAL A 1 172 ? -7.784 -0.816 -14.436 1.00 91.56 172 VAL A CA 1
ATOM 1420 C C . VAL A 1 172 ? -7.472 -1.878 -15.487 1.00 91.56 172 VAL A C 1
ATOM 1422 O O . VAL A 1 172 ? -6.957 -1.540 -16.543 1.00 91.56 172 VAL A O 1
ATOM 1425 N N . LYS A 1 173 ? -7.765 -3.158 -15.225 1.00 89.12 173 LYS A N 1
ATOM 1426 C CA . LYS A 1 173 ? -7.321 -4.276 -16.073 1.00 89.12 173 LYS A CA 1
ATOM 1427 C C . LYS A 1 173 ? -7.703 -4.125 -17.551 1.00 89.12 173 LYS A C 1
ATOM 1429 O O . LYS A 1 173 ? -6.905 -4.464 -18.413 1.00 89.12 173 LYS A O 1
ATOM 1434 N N . ASP A 1 174 ? -8.884 -3.572 -17.832 1.00 85.94 174 ASP A N 1
ATOM 1435 C CA . ASP A 1 174 ? -9.407 -3.388 -19.194 1.00 85.94 174 ASP A CA 1
ATOM 1436 C C . ASP A 1 174 ? -8.755 -2.187 -19.912 1.00 85.94 174 ASP A C 1
ATOM 1438 O O . ASP A 1 174 ? -8.960 -1.968 -21.102 1.00 85.94 174 ASP A O 1
ATOM 1442 N N . GLU A 1 175 ? -7.976 -1.393 -19.177 1.00 85.06 175 GLU A N 1
ATOM 1443 C CA . GLU A 1 175 ? -7.244 -0.211 -19.636 1.00 85.06 175 GLU A CA 1
ATOM 1444 C C . GLU A 1 175 ? -5.732 -0.494 -19.741 1.00 85.06 175 GLU A C 1
ATOM 1446 O O . GLU A 1 175 ? -4.969 0.383 -20.147 1.00 85.06 175 GLU A O 1
ATOM 1451 N N . LEU A 1 176 ? -5.289 -1.700 -19.362 1.00 83.81 176 LEU A N 1
ATOM 1452 C CA . LEU A 1 176 ? -3.899 -2.131 -19.473 1.00 83.81 176 LEU A CA 1
ATOM 1453 C C . LEU A 1 176 ? -3.601 -2.561 -20.912 1.00 83.81 176 LEU A C 1
ATOM 1455 O O . LEU A 1 176 ? -4.188 -3.517 -21.411 1.00 83.81 176 LEU A O 1
ATOM 1459 N N . GLU A 1 177 ? -2.639 -1.897 -21.553 1.00 78.56 177 GLU A N 1
ATOM 1460 C CA . GLU A 1 177 ? -2.145 -2.302 -22.878 1.00 78.56 177 GLU A CA 1
ATOM 1461 C C . GLU A 1 177 ? -1.416 -3.655 -22.823 1.00 78.56 177 GLU A C 1
ATOM 1463 O O . GLU A 1 177 ? -1.556 -4.475 -23.727 1.00 78.56 177 GLU A O 1
ATOM 1468 N N . ASP A 1 178 ? -0.671 -3.899 -21.738 1.00 84.19 178 ASP A N 1
ATOM 1469 C CA . ASP A 1 178 ? 0.060 -5.142 -21.489 1.00 84.19 178 ASP A CA 1
ATOM 1470 C C . ASP A 1 178 ? -0.021 -5.545 -19.998 1.00 84.19 178 ASP A C 1
ATOM 1472 O O . ASP A 1 178 ? 0.813 -5.134 -19.172 1.00 84.19 178 ASP A O 1
ATOM 1476 N N . PRO A 1 179 ? -1.039 -6.344 -19.618 1.00 80.75 179 PRO A N 1
ATOM 1477 C CA . PRO A 1 179 ? -1.191 -6.862 -18.259 1.00 80.75 179 PRO A CA 1
ATOM 1478 C C . PRO A 1 179 ? -0.005 -7.716 -17.798 1.00 80.75 179 PRO A C 1
ATOM 1480 O O . PRO A 1 179 ? 0.355 -7.686 -16.618 1.00 80.75 179 PRO A O 1
ATOM 1483 N N . LEU A 1 180 ? 0.625 -8.449 -18.721 1.00 80.25 180 LEU A N 1
ATOM 1484 C CA . LEU A 1 180 ? 1.743 -9.338 -18.427 1.00 80.25 180 LEU A CA 1
ATOM 1485 C C . LEU A 1 180 ? 2.950 -8.537 -17.947 1.00 80.25 180 LEU A C 1
ATOM 1487 O O . LEU A 1 180 ? 3.498 -8.821 -16.878 1.00 80.25 180 LEU A O 1
ATOM 1491 N N . THR A 1 181 ? 3.319 -7.492 -18.687 1.00 83.31 181 THR A N 1
ATOM 1492 C CA . THR A 1 181 ? 4.409 -6.591 -18.298 1.00 83.31 181 THR A CA 1
ATOM 1493 C C . THR A 1 181 ? 4.120 -5.910 -16.963 1.00 83.31 181 THR A C 1
ATOM 1495 O O . THR A 1 181 ? 5.003 -5.857 -16.109 1.00 83.31 181 THR A O 1
ATOM 1498 N N . CYS A 1 182 ? 2.885 -5.467 -16.710 1.00 79.12 182 CYS A N 1
ATOM 1499 C CA . CYS A 1 182 ? 2.514 -4.859 -15.424 1.00 79.12 182 CYS A CA 1
ATOM 1500 C C . CYS A 1 182 ? 2.731 -5.807 -14.239 1.00 79.12 182 CYS A C 1
ATOM 1502 O O . CYS A 1 182 ? 3.286 -5.414 -13.211 1.00 79.12 182 CYS A O 1
ATOM 1504 N N . ILE A 1 183 ? 2.346 -7.070 -14.398 1.00 79.38 183 ILE A N 1
ATOM 1505 C CA . ILE A 1 183 ? 2.538 -8.097 -13.375 1.00 79.38 183 ILE A CA 1
ATOM 1506 C C . ILE A 1 183 ? 4.020 -8.462 -13.212 1.00 79.38 183 ILE A C 1
ATOM 1508 O O . ILE A 1 183 ? 4.478 -8.671 -12.089 1.00 79.38 183 ILE A O 1
ATOM 1512 N N . TYR A 1 184 ? 4.807 -8.497 -14.290 1.00 80.62 184 TYR A N 1
ATOM 1513 C CA . TYR A 1 184 ? 6.256 -8.684 -14.178 1.00 80.62 184 TYR A CA 1
ATOM 1514 C C . TYR A 1 184 ? 6.947 -7.515 -13.476 1.00 80.62 184 TYR A C 1
ATOM 1516 O O . TYR A 1 184 ? 7.849 -7.750 -12.674 1.00 80.62 184 TYR A O 1
ATOM 1524 N N . MET A 1 185 ? 6.512 -6.275 -13.701 1.00 81.56 185 MET A N 1
ATOM 1525 C CA . MET A 1 185 ? 7.058 -5.118 -12.988 1.00 81.56 185 MET A CA 1
ATOM 1526 C C . MET A 1 185 ? 6.780 -5.190 -11.482 1.00 81.56 185 MET A C 1
ATOM 1528 O O . MET A 1 185 ? 7.640 -4.805 -10.690 1.00 81.56 185 MET A O 1
ATOM 1532 N N . LEU A 1 186 ? 5.644 -5.758 -11.060 1.00 79.56 186 LEU A N 1
ATOM 1533 C CA . LEU A 1 186 ? 5.369 -6.029 -9.642 1.00 79.56 186 LEU A CA 1
ATOM 1534 C C . LEU A 1 186 ? 6.356 -7.024 -9.013 1.00 79.56 186 LEU A C 1
ATOM 1536 O O . LEU A 1 186 ? 6.599 -6.945 -7.813 1.00 79.56 186 LEU A O 1
ATOM 1540 N N . LYS A 1 187 ? 6.989 -7.898 -9.810 1.00 74.69 187 LYS A N 1
ATOM 1541 C CA . LYS A 1 187 ? 8.055 -8.806 -9.346 1.00 74.69 187 LYS A CA 1
ATOM 1542 C C . LYS A 1 187 ? 9.414 -8.121 -9.149 1.00 74.69 187 LYS A C 1
ATOM 1544 O O . LYS A 1 187 ? 10.357 -8.782 -8.724 1.00 74.69 187 LYS A O 1
ATOM 1549 N N . SER A 1 188 ? 9.533 -6.816 -9.429 1.00 78.56 188 SER A N 1
ATOM 1550 C CA . SER A 1 188 ? 10.712 -6.017 -9.035 1.00 78.56 188 SER A CA 1
ATOM 1551 C C . SER A 1 188 ? 10.901 -5.960 -7.515 1.00 78.56 188 SER A C 1
ATOM 1553 O O . SER A 1 188 ? 12.001 -5.715 -7.029 1.00 78.56 188 SER A O 1
ATOM 1555 N N . ILE A 1 189 ? 9.830 -6.235 -6.773 1.00 86.06 189 ILE A N 1
ATOM 1556 C CA . ILE A 1 189 ? 9.826 -6.531 -5.346 1.00 86.06 189 ILE A CA 1
ATOM 1557 C C . ILE A 1 189 ? 9.372 -7.986 -5.200 1.00 86.06 189 ILE A C 1
ATOM 1559 O O . ILE A 1 189 ? 8.536 -8.435 -5.987 1.00 86.06 189 ILE A O 1
ATOM 1563 N N . PRO A 1 190 ? 9.882 -8.749 -4.218 1.00 86.50 190 PRO A N 1
ATOM 1564 C CA . PRO A 1 190 ? 9.469 -10.134 -3.990 1.00 86.50 190 PRO A CA 1
ATOM 1565 C C . PRO A 1 190 ? 8.054 -10.220 -3.386 1.00 86.50 190 PRO A C 1
ATOM 1567 O O . PRO A 1 190 ? 7.867 -10.683 -2.263 1.00 86.50 190 PRO A O 1
ATOM 1570 N N . LEU A 1 191 ? 7.053 -9.746 -4.129 1.00 90.06 191 LEU A N 1
ATOM 1571 C CA . LEU A 1 191 ? 5.644 -9.856 -3.786 1.00 90.06 191 LEU A CA 1
ATOM 1572 C C . LEU A 1 191 ? 5.159 -11.283 -4.032 1.00 90.06 191 LEU A C 1
ATOM 1574 O O . LEU A 1 191 ? 5.404 -11.885 -5.080 1.00 90.06 191 LEU A O 1
ATOM 1578 N N . ILE A 1 192 ? 4.392 -11.796 -3.083 1.00 91.06 192 ILE A N 1
ATOM 1579 C CA . ILE A 1 192 ? 3.603 -13.009 -3.233 1.00 91.06 192 ILE A CA 1
ATOM 1580 C C . ILE A 1 192 ? 2.424 -12.665 -4.150 1.00 91.06 192 ILE A C 1
ATOM 1582 O O . ILE A 1 192 ? 1.600 -11.813 -3.827 1.00 91.06 192 ILE A O 1
ATOM 1586 N N . ILE A 1 193 ? 2.352 -13.311 -5.315 1.00 88.00 193 ILE A N 1
ATOM 1587 C CA . ILE A 1 193 ? 1.239 -13.176 -6.264 1.00 88.00 193 ILE A CA 1
ATOM 1588 C C . ILE A 1 193 ? 0.710 -14.584 -6.559 1.00 88.00 193 ILE A C 1
ATOM 1590 O O . ILE A 1 193 ? 1.347 -15.322 -7.316 1.00 88.00 193 ILE A O 1
ATOM 1594 N N . PRO A 1 194 ? -0.413 -15.002 -5.947 1.00 85.56 194 PRO A N 1
ATOM 1595 C CA . PRO A 1 194 ? -0.959 -16.337 -6.153 1.00 85.56 194 PRO A CA 1
ATOM 1596 C C . PRO A 1 194 ? -1.383 -16.585 -7.611 1.00 85.56 194 PRO A C 1
ATOM 1598 O O . PRO A 1 194 ? -1.847 -15.654 -8.275 1.00 85.56 194 PRO A O 1
ATOM 1601 N N . PRO A 1 195 ? -1.328 -17.837 -8.108 1.00 85.94 195 PRO A N 1
ATOM 1602 C CA . PRO A 1 195 ? -1.774 -18.180 -9.464 1.00 85.94 195 PRO A CA 1
ATOM 1603 C C . PRO A 1 195 ? -3.207 -17.735 -9.775 1.00 85.94 195 PRO A C 1
ATOM 1605 O O . PRO A 1 195 ? -3.479 -17.235 -10.859 1.00 85.94 195 PRO A O 1
ATOM 1608 N N . SER A 1 196 ? -4.102 -17.810 -8.788 1.00 84.50 196 SER A N 1
ATOM 1609 C CA . SER A 1 196 ? -5.496 -17.369 -8.910 1.00 84.50 196 SER A CA 1
ATOM 1610 C C . SER A 1 196 ? -5.649 -15.883 -9.244 1.00 84.50 196 SER A C 1
ATOM 1612 O O . SER A 1 196 ? -6.651 -15.492 -9.833 1.00 84.50 196 SER A O 1
ATOM 1614 N N . VAL A 1 197 ? -4.669 -15.046 -8.890 1.00 81.56 197 VAL A N 1
ATOM 1615 C CA . VAL A 1 197 ? -4.614 -13.635 -9.294 1.00 81.56 197 VAL A CA 1
ATOM 1616 C C . VAL A 1 197 ? -4.119 -13.516 -10.735 1.00 81.56 197 VAL A C 1
ATOM 1618 O O . VAL A 1 197 ? -4.696 -12.762 -11.514 1.00 81.56 197 VAL A O 1
ATOM 1621 N N . MET A 1 198 ? -3.093 -14.290 -11.107 1.00 82.69 198 MET A N 1
ATOM 1622 C CA . MET A 1 198 ? -2.523 -14.321 -12.464 1.00 82.69 198 MET A CA 1
ATOM 1623 C C . MET A 1 198 ? -3.563 -14.732 -13.515 1.00 82.69 198 MET A C 1
ATOM 1625 O O . MET A 1 198 ? -3.618 -14.144 -14.595 1.00 82.69 198 MET A O 1
ATOM 1629 N N . GLU A 1 199 ? -4.415 -15.704 -13.179 1.00 82.62 199 GLU A N 1
ATOM 1630 C CA . GLU A 1 199 ? -5.516 -16.172 -14.028 1.00 82.62 199 GLU A CA 1
ATOM 1631 C C . GLU A 1 199 ? -6.461 -15.037 -14.419 1.00 82.62 199 GLU A C 1
ATOM 1633 O O . GLU A 1 199 ? -6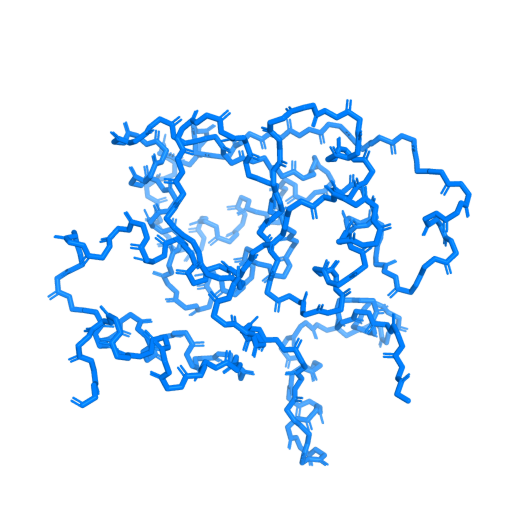.909 -14.978 -15.561 1.00 82.62 199 GLU A O 1
ATOM 1638 N N . VAL A 1 200 ? -6.733 -14.085 -13.519 1.00 77.62 200 VAL A N 1
ATOM 1639 C CA . VAL A 1 200 ? -7.673 -13.007 -13.849 1.00 77.62 200 VAL A CA 1
ATOM 1640 C C . VAL A 1 200 ? -7.101 -11.989 -14.834 1.00 77.62 200 VAL A C 1
ATOM 1642 O O . VAL A 1 200 ? -7.855 -11.300 -15.522 1.00 77.62 200 VAL A O 1
ATOM 1645 N N . PHE A 1 201 ? -5.777 -11.910 -14.932 1.00 77.81 201 PHE A N 1
ATOM 1646 C CA . PHE A 1 201 ? -5.099 -11.126 -15.959 1.00 77.81 201 PHE A CA 1
ATOM 1647 C C . PHE A 1 201 ? -4.867 -11.927 -17.253 1.00 77.81 201 PHE A C 1
ATOM 1649 O O . PHE A 1 201 ? -4.235 -11.407 -18.167 1.00 77.81 201 PHE A O 1
ATOM 1656 N N . ASN A 1 202 ? -5.393 -13.158 -17.356 1.00 75.88 202 ASN A N 1
ATOM 1657 C CA . ASN A 1 202 ? -5.185 -14.090 -18.473 1.00 75.88 202 ASN A CA 1
ATOM 1658 C C . ASN A 1 202 ? -3.699 -14.408 -18.736 1.00 75.88 202 ASN A C 1
ATOM 1660 O O . ASN A 1 202 ? -3.276 -14.509 -19.884 1.00 75.88 202 ASN A O 1
ATOM 1664 N N . ILE A 1 203 ? -2.896 -14.532 -17.673 1.00 70.88 203 ILE A N 1
ATOM 1665 C CA . ILE A 1 203 ? -1.443 -14.793 -17.756 1.00 70.88 203 ILE A CA 1
ATOM 1666 C C . ILE A 1 203 ? -1.104 -16.291 -17.545 1.00 70.88 203 ILE A C 1
ATOM 1668 O O . ILE A 1 203 ? 0.064 -16.675 -17.530 1.00 70.88 203 ILE A O 1
ATOM 1672 N N . ALA A 1 204 ? -2.115 -17.149 -17.384 1.00 57.34 204 ALA A N 1
ATOM 1673 C CA . ALA A 1 204 ? -1.946 -18.587 -17.161 1.00 57.34 204 ALA A CA 1
ATOM 1674 C C . ALA A 1 204 ? -1.926 -19.393 -18.469 1.00 57.34 204 ALA A C 1
ATOM 1676 O O . ALA A 1 204 ? -2.801 -19.138 -19.328 1.00 57.34 204 ALA A O 1
#

Secondary structure (DSSP, 8-state):
-----HHHHHHHTT--HHHHHHHHHHTT---SBB-SSGGG-----SSSEEEEPHHHHHHHHHTT-HHHHHHHHHHH--EEEEEGGGHHHHHHHHHHTT--HHHHTTTEEEEPPP---HHHHTSSS-HHHHHHHHHHHHSSSEEEE-SBHHHHHHHHTTT-EEE-THHHHHHTGGG-S-HHHHHHHHTTS--B--HHHHHHTT--

Foldseek 3Di:
DDLAWLVLVCVVVVHDSVVSLVVCVVVVHAAQFADDDPLLADQDAQQAAEEEFLVQLVLCLQLVNVVLLLVCCPVRVHAYEYEPVCVVVSLVSCVVSPPPSVSPVRRYDYDYQDDQDPVLVPGNYDSRLSRLLVVQLVDPRYAYAGRTPSSQVVSVVSVHHYHYSVNSCVNCLVVDPDLPSSVVSSVSGSRDDDVVSCVSSVND